Protein AF-A0A8W8HRD4-F1 (afdb_monomer)

Foldseek 3Di:
DVVVVVVVLVVVLVVLLVVLCCLLVPPLVPDAAPSNVVSLVVSVVSLVVNVVSVVVVVVVPPDDDDDDPDPCPVVVVVVVVVVVVSVVSSVVSVVSSVVSVVRNVVRVVVVVVVVVVVVVVVVVVVVVVVVVVVVVVVVVVVVVVVVVVVVVVVVVVVVVVVVVVVVVVVVVVVVCVVPVD

Secondary structure (DSSP, 8-state):
-HHHHHHHHHHHHHHHHHHHHHIIIIITTT--HHHHHHHHHHHHHHHHHHHHHHHHHHHTTSS------SSSHHHHHHHHHHHHHHHHHHHHHHHHHHHHHHHHHHHHHHHHHHHHHHHHHHHHHHHHHHHHHHHHHHHHHHHHHHHHHHHHHHHHHHHHHHHHHHHHHHHHHHHHHHHH-

Radius of gyration: 47.12 Å; Cα contacts (8 Å, |Δi|>4): 47; chains: 1; bounding box: 106×28×136 Å

Structure (mmCIF, N/CA/C/O backbone):
data_AF-A0A8W8HRD4-F1
#
_entry.id   AF-A0A8W8HRD4-F1
#
loop_
_atom_site.group_PDB
_atom_site.id
_atom_site.type_symbol
_atom_site.label_atom_id
_atom_site.label_alt_id
_atom_site.label_comp_id
_atom_site.label_asym_id
_atom_site.label_entity_id
_atom_site.label_seq_id
_atom_site.pdbx_PDB_ins_code
_atom_site.Cartn_x
_atom_site.Cartn_y
_atom_site.Cartn_z
_atom_site.occupancy
_atom_site.B_iso_or_equiv
_atom_site.auth_seq_id
_atom_site.auth_comp_id
_atom_site.auth_asym_id
_atom_site.auth_atom_id
_atom_site.pdbx_PDB_model_num
ATOM 1 N N . MET A 1 1 ? -34.895 -21.013 51.436 1.00 44.94 1 MET A N 1
ATOM 2 C CA . MET A 1 1 ? -35.099 -20.924 49.973 1.00 44.94 1 MET A CA 1
ATOM 3 C C . MET A 1 1 ? -35.059 -19.496 49.420 1.00 44.94 1 MET A C 1
ATOM 5 O O . MET A 1 1 ? -34.506 -19.328 48.347 1.00 44.94 1 MET A O 1
ATOM 9 N N . SER A 1 2 ? -35.575 -18.458 50.104 1.00 55.38 2 SER A N 1
ATOM 10 C CA . SER A 1 2 ? -35.501 -17.072 49.579 1.00 55.38 2 SER A CA 1
ATOM 11 C C . SER A 1 2 ? -34.100 -16.436 49.631 1.00 55.38 2 SER A C 1
ATOM 13 O O . SER A 1 2 ? -33.821 -15.568 48.818 1.00 55.38 2 SER A O 1
ATOM 15 N N . SER A 1 3 ? -33.229 -16.856 50.561 1.00 60.16 3 SER A N 1
ATOM 16 C CA . SER A 1 3 ? -31.874 -16.292 50.722 1.00 60.16 3 SER A CA 1
ATOM 17 C C . SER A 1 3 ? -30.889 -16.804 49.665 1.00 60.16 3 SER A C 1
ATOM 19 O O . SER A 1 3 ? -30.196 -16.005 49.058 1.00 60.16 3 SER A O 1
ATOM 21 N N . GLU A 1 4 ? -30.884 -18.111 49.378 1.00 66.62 4 GLU A N 1
ATOM 22 C CA . GLU A 1 4 ? -29.959 -18.733 48.407 1.00 66.62 4 GLU A CA 1
ATOM 23 C C . GLU A 1 4 ? -30.175 -18.214 46.978 1.00 66.62 4 GLU A C 1
ATOM 25 O O . GLU A 1 4 ? -29.221 -17.964 46.252 1.00 66.62 4 GLU A O 1
ATOM 30 N N . LYS A 1 5 ? -31.436 -17.997 46.579 1.00 65.44 5 LYS A N 1
ATOM 31 C CA . LYS A 1 5 ? -31.777 -17.437 45.261 1.00 65.44 5 LYS A CA 1
ATOM 32 C C . LYS A 1 5 ? -31.399 -15.957 45.136 1.00 65.44 5 LYS A C 1
ATOM 34 O O . LYS A 1 5 ? -31.219 -15.455 44.033 1.00 65.44 5 LYS A O 1
ATOM 39 N N . PHE A 1 6 ? -31.339 -15.250 46.262 1.00 62.03 6 PHE A N 1
ATOM 40 C CA . PHE A 1 6 ? -30.951 -13.844 46.309 1.00 62.03 6 PHE A CA 1
ATOM 41 C C . PHE A 1 6 ? -29.427 -13.703 46.255 1.00 62.03 6 PHE A C 1
ATOM 43 O O . PHE A 1 6 ? -28.915 -12.887 45.502 1.00 62.03 6 PHE A O 1
ATOM 50 N N . GLU A 1 7 ? -28.715 -14.569 46.975 1.00 68.25 7 GLU A N 1
ATOM 51 C CA . GLU A 1 7 ? -27.253 -14.661 46.958 1.00 68.25 7 GLU A CA 1
ATOM 52 C C . GLU A 1 7 ? -26.736 -15.041 45.559 1.00 68.25 7 GLU A C 1
ATOM 54 O O . GLU A 1 7 ? -25.838 -14.385 45.042 1.00 68.25 7 GLU A O 1
ATOM 59 N N . SER A 1 8 ? -27.401 -15.976 44.864 1.00 74.38 8 SER A N 1
ATOM 60 C CA . SER A 1 8 ? -27.050 -16.313 43.475 1.00 74.38 8 SER A CA 1
ATOM 61 C C . SER A 1 8 ? -27.278 -15.165 42.482 1.00 74.38 8 SER A C 1
ATOM 63 O O . SER A 1 8 ? -26.519 -15.012 41.533 1.00 74.38 8 SER A O 1
ATOM 65 N N . LEU A 1 9 ? -28.328 -14.354 42.676 1.00 71.56 9 LEU A N 1
ATOM 66 C CA . LEU A 1 9 ? -28.614 -13.199 41.810 1.00 71.56 9 LEU A CA 1
ATOM 67 C C . LEU A 1 9 ? -27.583 -12.075 41.992 1.00 71.56 9 LEU A C 1
ATOM 69 O O . LEU A 1 9 ? -27.240 -11.392 41.025 1.00 71.56 9 LEU A O 1
ATOM 73 N N . ASP A 1 10 ? -27.095 -11.888 43.218 1.00 69.94 10 ASP A N 1
ATOM 74 C CA . ASP A 1 10 ? -26.041 -10.920 43.532 1.00 69.94 10 ASP A CA 1
ATOM 75 C C . ASP A 1 10 ? -24.677 -11.367 42.979 1.00 69.94 10 ASP A C 1
ATOM 77 O O . ASP A 1 10 ? -23.926 -10.542 42.442 1.00 69.94 10 ASP A O 1
ATOM 81 N N . ASP A 1 11 ? -24.371 -12.664 43.049 1.00 78.75 11 ASP A N 1
ATOM 82 C CA . ASP A 1 11 ? -23.164 -13.244 42.453 1.00 78.75 11 ASP A CA 1
ATOM 83 C C . ASP A 1 11 ? -23.167 -13.095 40.922 1.00 78.75 11 ASP A C 1
ATOM 85 O O . ASP A 1 11 ? -22.177 -12.636 40.337 1.00 78.75 11 ASP A O 1
ATOM 89 N N . ASP A 1 12 ? -24.302 -13.374 40.273 1.00 79.25 12 ASP A N 1
ATOM 90 C CA . ASP A 1 12 ? -24.477 -13.193 38.828 1.00 79.25 12 ASP A CA 1
ATOM 91 C C . ASP A 1 12 ? -24.270 -11.726 38.420 1.00 79.25 12 ASP A C 1
ATOM 93 O O . ASP A 1 12 ? -23.501 -11.435 37.498 1.00 79.25 12 ASP A O 1
ATOM 97 N N . PHE A 1 13 ? -24.882 -10.777 39.137 1.00 78.31 13 PHE A N 1
ATOM 98 C CA . PHE A 1 13 ? -24.722 -9.345 38.867 1.00 78.31 13 PHE A CA 1
ATOM 99 C C . PHE A 1 13 ? -23.266 -8.881 39.016 1.00 78.31 13 PHE A C 1
ATOM 101 O O . PHE A 1 13 ? -22.758 -8.129 38.178 1.00 78.31 13 PHE A O 1
ATOM 108 N N . THR A 1 14 ? -22.575 -9.361 40.050 1.00 80.38 14 THR A N 1
ATOM 109 C CA . THR A 1 14 ? -21.167 -9.030 40.302 1.00 80.38 14 THR A CA 1
ATOM 110 C C . THR A 1 14 ? -20.268 -9.573 39.190 1.00 80.38 14 THR A C 1
ATOM 112 O O . THR A 1 14 ? -19.421 -8.844 38.672 1.00 80.38 14 THR A O 1
ATOM 115 N N . SER A 1 15 ? -20.512 -10.806 38.736 1.00 85.25 15 SER A N 1
ATOM 116 C CA . SER A 1 15 ? -19.767 -11.401 37.621 1.00 85.25 15 SER A CA 1
ATOM 117 C C . SER A 1 15 ? -19.927 -10.602 36.316 1.00 85.25 15 SER A C 1
ATOM 119 O O . SER A 1 15 ? -18.957 -10.384 35.579 1.00 85.25 15 SER A O 1
ATOM 121 N N . ILE A 1 16 ? -21.135 -10.084 36.055 1.00 84.50 16 ILE A N 1
ATOM 122 C CA . ILE A 1 16 ? -21.422 -9.255 34.881 1.00 84.50 16 ILE A CA 1
ATOM 123 C C . ILE A 1 16 ? -20.672 -7.925 34.979 1.00 84.50 16 ILE A C 1
ATOM 125 O O . ILE A 1 16 ? -20.051 -7.512 33.996 1.00 84.50 16 ILE A O 1
ATOM 129 N N . LEU A 1 17 ? -20.669 -7.276 36.147 1.00 81.50 17 LEU A N 1
ATOM 130 C CA . LEU A 1 17 ? -19.946 -6.020 36.359 1.00 81.50 17 LEU A CA 1
ATOM 131 C C . LEU A 1 17 ? -18.430 -6.175 36.200 1.00 81.50 17 LEU A C 1
ATOM 133 O O . LEU A 1 17 ? -17.807 -5.343 35.535 1.00 81.50 17 LEU A O 1
ATOM 137 N N . ASP A 1 18 ? -17.843 -7.245 36.734 1.00 85.06 18 ASP A N 1
ATOM 138 C CA . ASP A 1 18 ? -16.413 -7.524 36.571 1.00 85.06 18 ASP A CA 1
ATOM 139 C C . ASP A 1 18 ? -16.058 -7.790 35.105 1.00 85.06 18 ASP A C 1
ATOM 141 O O . ASP A 1 18 ? -15.074 -7.253 34.584 1.00 85.06 18 ASP A O 1
ATOM 145 N N . SER A 1 19 ? -16.909 -8.537 34.395 1.00 84.69 19 SER A N 1
ATOM 146 C CA . SER A 1 19 ? -16.728 -8.779 32.962 1.00 84.69 19 SER A CA 1
ATOM 147 C C . SER A 1 19 ? -16.836 -7.490 32.133 1.00 84.69 19 SER A C 1
ATOM 149 O O . SER A 1 19 ? -16.049 -7.287 31.204 1.00 84.69 19 SER A O 1
ATOM 151 N N . LEU A 1 20 ? -17.771 -6.592 32.474 1.00 84.50 20 LEU A N 1
ATOM 152 C CA . LEU A 1 20 ? -17.934 -5.277 31.845 1.00 84.50 20 LEU A CA 1
ATOM 153 C C . LEU A 1 20 ? -16.697 -4.414 32.079 1.00 84.50 20 LEU A C 1
ATOM 155 O O . LEU A 1 20 ? -16.155 -3.830 31.135 1.00 84.50 20 LEU A O 1
ATOM 159 N N . ARG A 1 21 ? -16.217 -4.384 33.323 1.00 84.94 21 ARG A N 1
ATOM 160 C CA . ARG A 1 21 ? -15.036 -3.626 33.723 1.00 84.94 21 ARG A CA 1
ATOM 161 C C . ARG A 1 21 ? -13.794 -4.080 32.969 1.00 84.94 21 ARG A C 1
ATOM 163 O O . ARG A 1 21 ? -13.130 -3.250 32.351 1.00 84.94 21 ARG A O 1
ATOM 170 N N . GLU A 1 22 ? -13.502 -5.381 32.955 1.00 85.56 22 GLU A N 1
ATOM 171 C CA . GLU A 1 22 ? -12.347 -5.921 32.228 1.00 85.56 22 GLU A CA 1
ATOM 172 C C . GLU A 1 22 ? -12.414 -5.541 30.743 1.00 85.56 22 GLU A C 1
ATOM 174 O O . GLU A 1 22 ? -11.425 -5.131 30.128 1.00 85.56 22 GLU A O 1
ATOM 179 N N . ARG A 1 23 ? -13.604 -5.637 30.153 1.00 81.88 23 ARG A N 1
ATOM 180 C CA . ARG A 1 23 ? -13.794 -5.3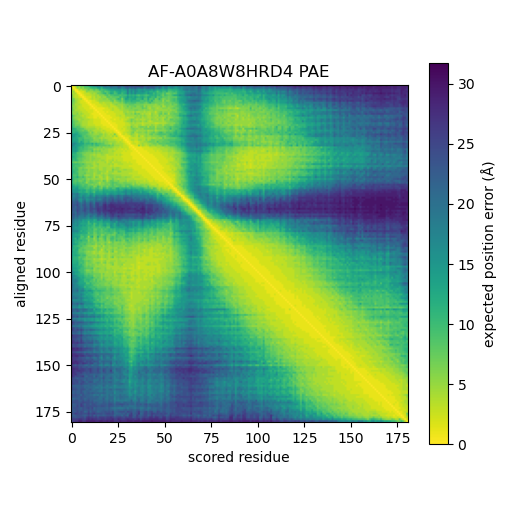95 28.726 1.00 81.88 23 ARG A CA 1
ATOM 181 C C . ARG A 1 23 ? -13.629 -3.925 28.358 1.00 81.88 23 ARG A C 1
ATOM 183 O O . ARG A 1 23 ? -13.056 -3.628 27.312 1.00 81.88 23 ARG A O 1
ATOM 190 N N . ILE A 1 24 ? -14.063 -3.015 29.218 1.00 81.88 24 ILE A N 1
ATOM 191 C CA . ILE A 1 24 ? -13.940 -1.574 28.987 1.00 81.88 24 ILE A CA 1
ATOM 192 C C . ILE A 1 24 ? -12.550 -1.058 29.280 1.00 81.88 24 ILE A C 1
ATOM 194 O O . ILE A 1 24 ? -12.031 -0.258 28.509 1.00 81.88 24 ILE A O 1
ATOM 198 N N . GLU A 1 25 ? -11.950 -1.498 30.380 1.00 81.50 25 GLU A N 1
ATOM 199 C CA . GLU A 1 25 ? -10.645 -0.994 30.791 1.00 81.50 25 GLU A CA 1
ATOM 200 C C . GLU A 1 25 ? -9.521 -1.602 29.944 1.00 81.50 25 GLU A C 1
ATOM 202 O O . GLU A 1 25 ? -8.522 -0.932 29.692 1.00 81.50 25 GLU A O 1
ATOM 207 N N . ARG A 1 26 ? -9.671 -2.851 29.471 1.00 81.12 26 ARG A N 1
ATOM 208 C CA . ARG A 1 26 ? -8.584 -3.568 28.780 1.00 81.12 26 ARG A CA 1
ATOM 209 C C . ARG A 1 26 ? -8.854 -3.924 27.328 1.00 81.12 26 ARG A C 1
ATOM 211 O O . ARG A 1 26 ? -7.905 -3.959 26.553 1.00 81.12 26 ARG A O 1
ATOM 218 N N . LYS A 1 27 ? -10.088 -4.246 26.939 1.00 82.75 2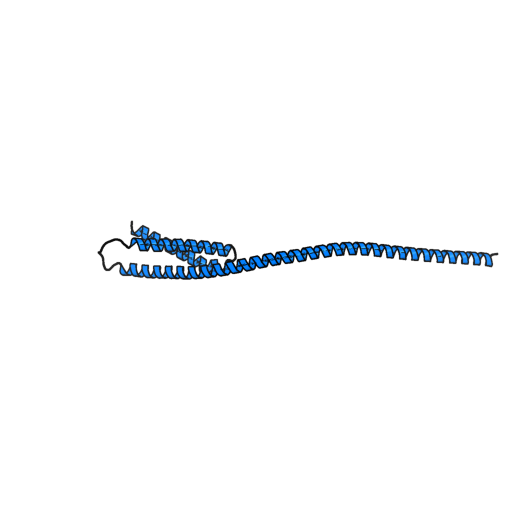7 LYS A N 1
ATOM 219 C CA . LYS A 1 27 ? -10.349 -4.823 25.605 1.00 82.75 27 LYS A CA 1
ATOM 220 C C . LYS A 1 27 ? -10.720 -3.758 24.578 1.00 82.75 27 LYS A C 1
ATOM 222 O O . LYS A 1 27 ? -10.023 -3.600 23.583 1.00 82.75 27 LYS A O 1
ATOM 227 N N . ILE A 1 28 ? -11.767 -2.980 24.841 1.00 83.00 28 ILE A N 1
ATOM 228 C CA . ILE A 1 28 ? -12.288 -1.958 23.919 1.00 83.00 28 ILE A CA 1
ATOM 229 C C . ILE A 1 28 ? -11.216 -0.942 23.466 1.00 83.00 28 ILE A C 1
ATOM 231 O O . ILE A 1 28 ? -11.129 -0.697 22.261 1.00 83.00 28 ILE A O 1
ATOM 235 N N . PRO A 1 29 ? -10.365 -0.385 24.355 1.00 81.81 29 PRO A N 1
ATOM 236 C CA . PRO A 1 29 ? -9.340 0.574 23.947 1.00 81.81 29 PRO A CA 1
ATOM 237 C C . PRO A 1 29 ? -8.284 -0.037 23.020 1.00 81.81 29 PRO A C 1
ATOM 239 O O . PRO A 1 29 ? -7.800 0.647 22.124 1.00 81.81 29 PRO A O 1
ATOM 242 N N . ASN A 1 30 ? -7.974 -1.323 23.209 1.00 85.56 30 ASN A N 1
ATOM 243 C CA . ASN A 1 30 ? -6.909 -2.028 22.497 1.00 85.56 30 ASN A CA 1
ATOM 244 C C . ASN A 1 30 ? -7.369 -2.686 21.189 1.00 85.56 30 ASN A C 1
ATOM 246 O O . ASN A 1 30 ? -6.534 -3.068 20.375 1.00 85.56 30 ASN A O 1
ATOM 250 N N . TYR A 1 31 ? -8.677 -2.817 20.968 1.00 85.00 31 TYR A N 1
ATOM 251 C CA . TYR A 1 31 ? -9.218 -3.336 19.715 1.00 85.00 31 TYR A CA 1
ATOM 252 C C . TYR A 1 31 ? -9.489 -2.223 18.706 1.00 85.00 31 TYR A C 1
ATOM 254 O O . TYR A 1 31 ? -9.791 -1.084 19.074 1.00 85.00 31 TYR A O 1
ATOM 262 N N . THR A 1 32 ? -9.442 -2.572 17.421 1.00 80.44 32 THR A N 1
ATOM 263 C CA . THR A 1 32 ? -9.757 -1.682 16.293 1.00 80.44 32 THR A CA 1
ATOM 264 C C . THR A 1 32 ? -10.707 -2.380 15.314 1.00 80.44 32 THR A C 1
ATOM 266 O O . THR A 1 32 ? -10.924 -3.590 15.410 1.00 80.44 32 THR A O 1
ATOM 269 N N . GLY A 1 33 ? -11.349 -1.616 14.423 1.00 83.31 33 GLY A N 1
ATOM 270 C CA . GLY A 1 33 ? -12.220 -2.159 13.371 1.00 83.31 33 GLY A CA 1
ATOM 271 C C . GLY A 1 33 ? -13.316 -3.113 13.877 1.00 83.31 33 GLY A C 1
ATOM 272 O O . GLY A 1 33 ? -14.071 -2.786 14.798 1.00 83.31 3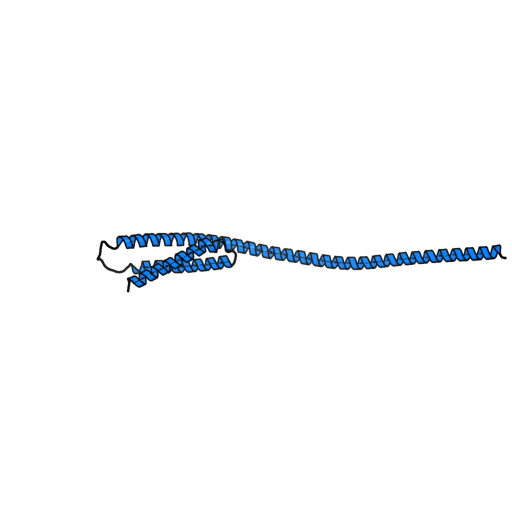3 GLY A O 1
ATOM 273 N N . GLU A 1 34 ? -13.399 -4.305 13.276 1.00 84.00 34 GLU A N 1
ATOM 274 C CA . GLU A 1 34 ? -14.419 -5.322 13.586 1.00 84.00 34 GLU A CA 1
ATOM 275 C C . GLU A 1 34 ? -14.284 -5.945 14.983 1.00 84.00 34 GLU A C 1
ATOM 277 O O . GLU A 1 34 ? -15.294 -6.262 15.623 1.00 84.00 34 GLU A O 1
ATOM 282 N N . GLU A 1 35 ? -13.062 -6.081 15.504 1.00 84.94 35 GLU A N 1
ATOM 283 C CA . GLU A 1 35 ? -12.835 -6.592 16.861 1.00 84.94 35 GLU A CA 1
ATOM 284 C C . GLU A 1 35 ? -13.390 -5.617 17.903 1.00 84.94 35 GLU A C 1
ATOM 286 O O . GLU A 1 35 ? -14.070 -6.028 18.851 1.00 84.94 35 GLU A O 1
ATOM 291 N N . ARG A 1 36 ? -13.189 -4.308 17.681 1.00 84.69 36 ARG A N 1
ATOM 292 C CA . ARG A 1 36 ? -13.769 -3.257 18.527 1.00 84.69 36 ARG A CA 1
ATOM 293 C C . ARG A 1 36 ? -15.291 -3.281 18.456 1.00 84.69 36 ARG A C 1
ATOM 295 O O . ARG A 1 36 ? -15.929 -3.328 19.506 1.00 84.69 36 ARG A O 1
ATOM 302 N N . LYS A 1 37 ? -15.880 -3.322 17.255 1.00 86.50 37 LYS A N 1
ATOM 303 C CA . LYS A 1 37 ? -17.345 -3.402 17.085 1.00 86.50 37 LYS A CA 1
ATOM 304 C C . LYS A 1 37 ? -17.929 -4.619 17.799 1.00 86.50 37 LYS A C 1
ATOM 306 O O . LYS A 1 37 ? -18.944 -4.514 18.481 1.00 86.50 37 LYS A O 1
ATOM 311 N N . THR A 1 38 ? -17.276 -5.771 17.691 1.00 89.06 38 THR A N 1
ATOM 312 C CA . THR A 1 38 ? -17.723 -6.999 18.359 1.00 89.06 38 THR A CA 1
ATOM 313 C C . THR A 1 38 ? -17.626 -6.879 19.880 1.00 89.06 38 THR A C 1
ATOM 315 O O . THR A 1 38 ? -18.563 -7.258 20.585 1.00 89.06 38 THR A O 1
ATOM 318 N N . ALA A 1 39 ? -16.540 -6.307 20.405 1.00 86.06 39 ALA A N 1
ATOM 319 C CA . ALA A 1 39 ? -16.394 -6.062 21.836 1.00 86.06 39 ALA A CA 1
ATOM 320 C C . ALA A 1 39 ? -17.443 -5.076 22.378 1.00 86.06 39 ALA A C 1
ATOM 322 O O . ALA A 1 39 ? -17.997 -5.334 23.446 1.00 86.06 39 ALA A O 1
ATOM 323 N N . VAL A 1 40 ? -17.763 -4.018 21.626 1.00 87.81 40 VAL A N 1
ATOM 324 C CA . VAL A 1 40 ? -18.825 -3.053 21.955 1.00 87.81 40 VAL A CA 1
ATOM 325 C C . VAL A 1 40 ? -20.198 -3.729 21.968 1.00 87.81 40 VAL A C 1
ATOM 327 O O . VAL A 1 40 ? -20.869 -3.678 22.992 1.00 87.81 40 VAL A O 1
ATOM 330 N N . ARG A 1 41 ? -20.572 -4.475 20.915 1.00 88.69 41 ARG A N 1
ATOM 331 C CA . ARG A 1 41 ? -21.855 -5.216 20.850 1.00 88.69 41 ARG A CA 1
ATOM 332 C C . ARG A 1 41 ? -22.050 -6.193 22.009 1.00 88.69 41 ARG A C 1
ATOM 334 O O . ARG A 1 41 ? -23.171 -6.533 22.376 1.00 88.69 41 ARG A O 1
ATOM 341 N N . HIS A 1 42 ? -20.963 -6.753 22.526 1.00 86.75 42 HIS A N 1
ATOM 342 C CA . HIS A 1 42 ? -21.036 -7.604 23.704 1.00 86.75 42 HIS A CA 1
ATOM 343 C C . HIS A 1 42 ? -21.133 -6.804 25.007 1.00 86.75 42 HIS A C 1
ATOM 345 O O . HIS A 1 42 ? -21.846 -7.229 25.905 1.00 86.75 42 HIS A O 1
ATOM 351 N N . ALA A 1 43 ? -20.427 -5.677 25.129 1.00 85.75 43 ALA A N 1
ATOM 352 C CA . ALA A 1 43 ? -20.571 -4.798 26.287 1.00 85.75 43 ALA A CA 1
ATOM 353 C C . ALA A 1 43 ? -22.006 -4.250 26.392 1.00 85.75 43 ALA A C 1
ATOM 355 O O . ALA A 1 43 ? -22.570 -4.241 27.478 1.00 85.75 43 ALA A O 1
ATOM 356 N N . GLU A 1 44 ? -22.628 -3.899 25.263 1.00 87.50 44 GLU A N 1
ATOM 357 C CA . GLU A 1 44 ? -24.043 -3.509 25.183 1.00 87.50 44 GLU A CA 1
ATOM 358 C C . GLU A 1 44 ? -24.982 -4.626 25.661 1.00 87.50 44 GLU A C 1
ATOM 360 O O . GLU A 1 44 ? -25.897 -4.370 26.439 1.00 87.50 44 GLU A O 1
ATOM 365 N N . ARG A 1 45 ? -24.728 -5.882 25.267 1.00 88.88 45 ARG A N 1
ATOM 366 C CA . ARG A 1 45 ? -25.500 -7.039 25.758 1.00 88.88 45 ARG A CA 1
ATOM 367 C C . ARG A 1 45 ? -25.369 -7.222 27.270 1.00 88.88 45 ARG A C 1
ATOM 369 O O . ARG A 1 45 ? -26.379 -7.341 27.953 1.00 88.88 45 ARG A O 1
ATOM 376 N N . ASN A 1 46 ? -24.146 -7.165 27.796 1.00 84.94 46 ASN A N 1
ATOM 377 C CA . ASN A 1 46 ? -23.902 -7.277 29.234 1.00 84.94 46 ASN A CA 1
ATOM 378 C C . ASN A 1 46 ? -24.547 -6.113 30.021 1.00 84.94 46 ASN A C 1
ATOM 380 O O . ASN A 1 46 ? -25.010 -6.310 31.142 1.00 84.94 46 ASN A O 1
ATOM 384 N N . MET A 1 47 ? -24.606 -4.901 29.450 1.00 84.69 47 MET A N 1
ATOM 385 C CA . MET A 1 47 ? -25.341 -3.774 30.043 1.00 84.69 47 MET A CA 1
ATOM 386 C C . MET A 1 47 ? -26.843 -4.030 30.118 1.00 84.69 47 MET A C 1
ATOM 388 O O . MET A 1 47 ? -27.467 -3.701 31.126 1.00 84.69 47 MET A O 1
ATOM 392 N N . GLU A 1 48 ? -27.422 -4.582 29.054 1.00 85.50 48 GLU A N 1
ATOM 393 C CA . GLU A 1 48 ? -28.847 -4.898 29.003 1.00 85.50 48 GLU A CA 1
ATOM 394 C C . GLU A 1 48 ? -29.203 -5.952 30.061 1.00 85.50 48 GLU A C 1
ATOM 396 O O . GLU A 1 48 ? -30.140 -5.762 30.834 1.00 85.50 48 GLU A O 1
ATOM 401 N N . GLU A 1 49 ? -28.389 -7.003 30.187 1.00 83.81 49 GLU A N 1
ATOM 402 C CA . GLU A 1 49 ? -28.535 -8.028 31.229 1.00 83.81 49 GLU A CA 1
ATOM 403 C C . GLU A 1 49 ? -28.434 -7.432 32.643 1.00 83.81 49 GLU A C 1
ATOM 405 O O . GLU A 1 49 ? -29.306 -7.668 33.485 1.00 83.81 49 GLU A O 1
ATOM 410 N N . ALA A 1 50 ? -27.435 -6.578 32.896 1.00 80.69 50 ALA A N 1
ATOM 411 C CA . ALA A 1 50 ? -27.284 -5.884 34.176 1.00 80.69 50 ALA A CA 1
ATOM 412 C C . ALA A 1 50 ? -28.485 -4.970 34.498 1.00 80.69 50 ALA A C 1
ATOM 414 O O . ALA A 1 50 ? -28.939 -4.908 35.646 1.00 80.69 50 ALA A O 1
ATOM 415 N N . ASN A 1 51 ? -29.037 -4.280 33.495 1.00 80.25 51 ASN A N 1
ATOM 416 C CA . ASN A 1 51 ? -30.229 -3.445 33.648 1.00 80.25 51 ASN A CA 1
ATOM 417 C C . ASN A 1 51 ? -31.487 -4.274 33.946 1.00 80.25 51 ASN A C 1
ATOM 419 O O . ASN A 1 51 ? -32.303 -3.862 34.777 1.00 80.25 51 ASN A O 1
ATOM 423 N N . ILE A 1 52 ? -31.642 -5.442 33.316 1.00 81.44 52 ILE A N 1
ATOM 424 C CA . ILE A 1 52 ? -32.750 -6.371 33.578 1.00 81.44 52 ILE A CA 1
ATOM 425 C C . ILE A 1 52 ? -32.690 -6.878 35.023 1.00 81.44 52 ILE A C 1
ATOM 427 O O . ILE A 1 52 ? -33.704 -6.827 35.721 1.00 81.44 52 ILE A O 1
ATOM 431 N N . ILE A 1 53 ? -31.511 -7.288 35.504 1.00 79.88 53 ILE A N 1
ATOM 432 C CA . ILE A 1 53 ? -31.323 -7.763 36.886 1.00 79.88 53 ILE A CA 1
ATOM 433 C C . ILE A 1 53 ? -31.645 -6.648 37.890 1.00 79.88 53 ILE A C 1
ATOM 435 O O . ILE A 1 53 ? -32.420 -6.863 38.823 1.00 79.88 53 ILE A O 1
ATOM 439 N N . LYS A 1 54 ? -31.145 -5.425 37.658 1.00 74.19 54 LYS A N 1
ATOM 440 C CA . LYS A 1 54 ? -31.438 -4.246 38.494 1.00 74.19 54 LYS A CA 1
ATOM 441 C C . LYS A 1 54 ? -32.933 -3.906 38.544 1.00 74.19 54 LYS A C 1
ATOM 443 O O . LYS A 1 54 ? -33.442 -3.452 39.567 1.00 74.19 54 LYS A O 1
ATOM 448 N N . ARG A 1 55 ? -33.655 -4.095 37.438 1.00 74.06 55 ARG A N 1
ATOM 449 C CA . ARG A 1 55 ? -35.100 -3.835 37.376 1.00 74.06 55 ARG A CA 1
ATOM 450 C C . ARG A 1 55 ? -35.906 -4.947 38.048 1.00 74.06 55 ARG A C 1
ATOM 452 O O . ARG A 1 55 ? -36.867 -4.643 38.750 1.00 74.06 55 ARG A O 1
ATOM 459 N N . GLY A 1 56 ? -35.490 -6.201 37.872 1.00 69.00 56 GLY A N 1
ATOM 460 C CA . GLY A 1 56 ? -36.089 -7.373 38.511 1.00 69.00 56 GLY A CA 1
ATOM 461 C C . GLY A 1 56 ? -35.990 -7.321 40.035 1.00 69.00 56 GLY A C 1
ATOM 462 O O . GLY A 1 56 ? -36.991 -7.539 40.720 1.00 69.00 56 GLY A O 1
ATOM 463 N N . THR A 1 57 ? -34.829 -6.926 40.567 1.00 63.41 57 THR A N 1
ATOM 464 C CA . THR A 1 57 ? -34.636 -6.713 42.009 1.00 63.41 57 THR A CA 1
ATOM 465 C C . THR A 1 57 ? -35.486 -5.555 42.529 1.00 63.41 57 THR A C 1
ATOM 467 O O . THR A 1 57 ? -36.162 -5.720 43.537 1.00 63.41 57 THR A O 1
ATOM 470 N N . ALA A 1 58 ? -35.578 -4.427 41.815 1.00 58.94 58 ALA A N 1
ATOM 471 C CA . ALA A 1 58 ? -36.428 -3.301 42.222 1.00 58.94 58 ALA A CA 1
ATOM 472 C C . ALA A 1 58 ? -37.939 -3.624 42.221 1.00 58.94 58 ALA A C 1
ATOM 474 O O . ALA A 1 58 ? -38.678 -3.130 43.070 1.00 58.94 58 ALA A O 1
ATOM 475 N N . SER A 1 59 ? -38.413 -4.470 41.299 1.00 58.16 59 SER A N 1
ATOM 476 C CA . SER A 1 59 ? -39.828 -4.872 41.225 1.00 58.16 59 SER A CA 1
ATOM 477 C C . SER A 1 59 ? -40.262 -5.888 42.293 1.00 58.16 59 SER A C 1
ATOM 479 O O . SER A 1 59 ? -41.453 -5.993 42.576 1.00 58.16 59 SER A O 1
ATOM 481 N N . GLY A 1 60 ? -39.320 -6.607 42.915 1.00 53.28 60 GLY A N 1
ATOM 482 C CA . GLY A 1 60 ? -39.596 -7.580 43.982 1.00 53.28 60 GLY A CA 1
ATOM 483 C C . GLY A 1 60 ? -39.830 -6.971 45.371 1.00 53.28 60 GLY A C 1
ATOM 484 O O . GLY A 1 60 ? -40.253 -7.681 46.276 1.00 53.28 60 GLY A O 1
ATOM 485 N N . PHE A 1 61 ? -39.590 -5.667 45.546 1.00 52.72 61 PHE A N 1
ATOM 486 C CA . PHE A 1 61 ? -39.681 -4.960 46.835 1.00 52.72 61 PHE A CA 1
ATOM 487 C C . PHE A 1 61 ? -41.015 -4.220 47.062 1.00 52.72 61 PHE A C 1
ATOM 489 O O . PHE A 1 61 ? -41.173 -3.507 48.049 1.00 52.72 61 PHE A O 1
ATOM 496 N N . GLY A 1 62 ? -41.993 -4.374 46.162 1.00 47.97 62 GLY A N 1
ATOM 497 C CA . GLY A 1 62 ? -43.269 -3.646 46.202 1.00 47.97 62 GLY A CA 1
ATOM 498 C C . GLY A 1 62 ? -44.410 -4.301 46.995 1.00 47.97 62 GLY A C 1
ATOM 499 O O . GLY A 1 62 ? -45.540 -3.832 46.883 1.00 47.97 62 GLY A O 1
ATOM 500 N N . GLY A 1 63 ? -44.171 -5.378 47.754 1.00 48.28 63 GLY A N 1
ATOM 501 C CA . GLY A 1 63 ? -45.242 -6.166 48.376 1.00 48.28 63 GLY A CA 1
ATOM 502 C C . GLY A 1 63 ? -44.991 -6.581 49.828 1.00 48.28 63 GLY A C 1
ATOM 503 O O . GLY A 1 63 ? -44.310 -7.567 50.063 1.00 48.28 63 GLY A O 1
ATOM 504 N N . SER A 1 64 ? -45.683 -5.891 50.742 1.00 47.34 64 SER A N 1
ATOM 505 C CA . SER A 1 64 ? -46.175 -6.351 52.056 1.00 47.34 64 SER A CA 1
ATOM 506 C C . SER A 1 64 ? -45.220 -6.522 53.260 1.00 47.34 64 SER A C 1
ATOM 508 O O . SER A 1 64 ? -44.251 -7.267 53.230 1.00 47.34 64 SER A O 1
ATOM 510 N N . GLU A 1 65 ? -45.674 -5.902 54.361 1.00 41.06 65 GLU A N 1
ATOM 511 C CA . GLU A 1 65 ? -45.541 -6.260 55.789 1.00 41.06 65 GLU A CA 1
ATOM 512 C C . GLU A 1 65 ? -44.289 -5.900 56.623 1.00 41.06 65 GLU A C 1
ATOM 514 O O . GLU A 1 65 ? -43.274 -6.582 56.677 1.00 41.06 65 GLU A O 1
ATOM 519 N N . SER A 1 66 ? -44.475 -4.820 57.396 1.00 62.22 66 SER A N 1
ATOM 520 C CA . SER A 1 66 ? -44.221 -4.680 58.841 1.00 62.22 66 SER A CA 1
ATOM 521 C C . SER A 1 66 ? -43.773 -5.948 59.597 1.00 62.22 66 SER A C 1
ATOM 523 O O . SER A 1 66 ? -44.581 -6.852 59.759 1.00 62.22 66 SER A O 1
ATOM 525 N N . TYR A 1 67 ? -42.543 -5.942 60.138 1.00 42.69 67 TYR A N 1
ATOM 526 C CA . TYR A 1 67 ? -42.094 -6.362 61.492 1.00 42.69 67 TYR A CA 1
ATOM 527 C C . TYR A 1 67 ? -40.593 -6.741 61.470 1.00 42.69 67 TYR A C 1
ATOM 529 O O . TYR A 1 67 ? -40.201 -7.671 60.775 1.00 42.69 67 TYR A O 1
ATOM 537 N N . GLY A 1 68 ? -39.760 -6.068 62.281 1.00 43.62 68 GLY A N 1
ATOM 538 C CA . GLY A 1 68 ? -38.388 -6.513 62.601 1.00 43.62 68 GLY A CA 1
ATOM 539 C C . GLY A 1 68 ? -37.287 -5.454 62.454 1.00 43.62 68 GLY A C 1
ATOM 540 O O . GLY A 1 68 ? -36.455 -5.542 61.554 1.00 43.62 68 GLY A O 1
ATOM 541 N N . PHE A 1 69 ? -37.270 -4.462 63.348 1.00 55.03 69 PHE A N 1
ATOM 542 C CA . PHE A 1 69 ? -36.190 -3.474 63.482 1.00 55.03 69 PHE A CA 1
ATOM 543 C C . PHE A 1 69 ? -34.930 -4.113 64.118 1.00 55.03 69 PHE A C 1
ATOM 545 O O . PHE A 1 69 ? -35.050 -5.040 64.912 1.00 55.03 69 PHE A O 1
ATOM 552 N N . GLU A 1 70 ? -33.748 -3.587 63.768 1.00 50.44 70 GLU A N 1
ATOM 553 C CA . GLU A 1 70 ? -32.401 -3.799 64.364 1.00 50.44 70 GLU A CA 1
ATOM 554 C C . GLU A 1 70 ? -31.415 -4.829 63.762 1.00 50.44 70 GLU A C 1
ATOM 556 O O . GLU A 1 70 ? -30.251 -4.825 64.161 1.00 50.44 70 GLU A O 1
ATOM 561 N N . ARG A 1 71 ? -31.753 -5.627 62.733 1.00 52.53 71 ARG A N 1
ATOM 562 C CA . ARG A 1 71 ? -30.730 -6.442 62.009 1.00 52.53 71 ARG A CA 1
ATOM 563 C C . ARG A 1 71 ? -30.472 -6.036 60.552 1.00 52.53 71 ARG A C 1
ATOM 565 O O . ARG A 1 71 ? -29.509 -6.515 59.957 1.00 52.53 71 ARG A O 1
ATOM 572 N N . ASN A 1 72 ? -31.279 -5.134 59.992 1.00 54.03 72 ASN A N 1
ATOM 573 C CA . ASN A 1 72 ? -31.320 -4.878 58.548 1.00 54.03 72 ASN A CA 1
ATOM 574 C C . ASN A 1 72 ? -30.478 -3.673 58.071 1.00 54.03 72 ASN A C 1
ATOM 576 O O . ASN A 1 72 ? -30.090 -3.632 56.908 1.00 54.03 72 ASN A O 1
ATOM 580 N N . ASP A 1 73 ? -30.095 -2.740 58.952 1.00 57.59 73 ASP A N 1
ATOM 581 C CA . ASP A 1 73 ? -29.377 -1.512 58.551 1.00 57.59 73 ASP A CA 1
ATOM 582 C C . ASP A 1 73 ? -28.011 -1.778 57.897 1.00 57.59 73 ASP A C 1
ATOM 584 O O . ASP A 1 73 ? -27.604 -1.092 56.960 1.00 57.59 73 ASP A O 1
ATOM 588 N N . ARG A 1 74 ? -27.287 -2.809 58.355 1.00 58.91 74 ARG A N 1
ATOM 589 C CA . ARG A 1 74 ? -25.995 -3.197 57.760 1.00 58.91 74 ARG A CA 1
ATOM 590 C C . ARG A 1 74 ? -26.155 -3.833 56.376 1.00 58.91 74 ARG A C 1
ATOM 592 O O . ARG A 1 74 ? -25.283 -3.661 55.522 1.00 58.91 74 ARG A O 1
ATOM 599 N N . VAL A 1 75 ? -27.255 -4.547 56.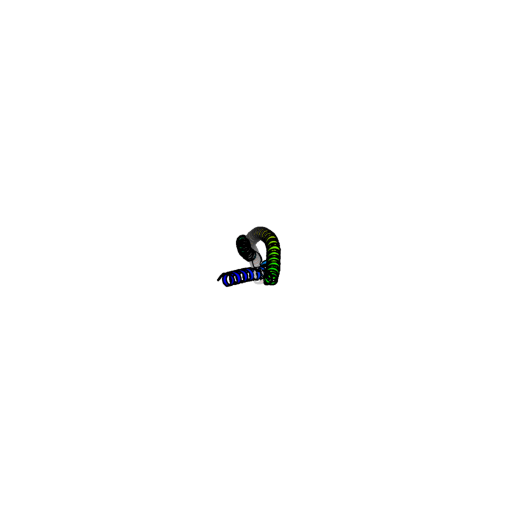150 1.00 61.47 75 VAL A N 1
ATOM 600 C CA . VAL A 1 75 ? -27.539 -5.223 54.877 1.00 61.47 75 VAL A CA 1
ATOM 601 C C . VAL A 1 75 ? -28.044 -4.203 53.854 1.00 61.47 75 VAL A C 1
ATOM 603 O O . VAL A 1 75 ? -27.493 -4.127 52.760 1.00 61.47 75 VAL A O 1
ATOM 606 N N . GLU A 1 76 ? -28.954 -3.305 54.238 1.00 65.50 76 GLU A N 1
ATOM 607 C CA . GLU A 1 76 ? -29.389 -2.197 53.374 1.00 65.50 76 GLU A CA 1
ATOM 608 C C . GLU A 1 76 ? -28.247 -1.233 53.012 1.00 65.50 76 GLU A C 1
ATOM 610 O O . GLU A 1 76 ? -28.133 -0.805 51.859 1.00 65.50 76 GLU A O 1
ATOM 615 N N . ALA A 1 77 ? -27.377 -0.880 53.968 1.00 68.31 77 ALA A N 1
ATOM 616 C CA . ALA A 1 77 ? -26.253 0.022 53.704 1.00 68.31 77 ALA A CA 1
ATOM 617 C C . ALA A 1 77 ? -25.244 -0.583 52.713 1.00 68.31 77 ALA A C 1
ATOM 619 O O . ALA A 1 77 ? -24.761 0.110 51.814 1.00 68.31 77 ALA A O 1
ATOM 620 N N . SER A 1 78 ? -24.952 -1.880 52.846 1.00 66.81 78 SER A N 1
ATOM 621 C CA . SER A 1 78 ? -24.046 -2.589 51.935 1.00 66.81 78 SER A CA 1
ATOM 622 C C . SER A 1 78 ? -24.659 -2.815 50.546 1.00 66.81 78 SER A C 1
ATOM 624 O O . SER A 1 78 ? -23.948 -2.681 49.550 1.00 66.81 78 SER A O 1
ATOM 626 N N . GLN A 1 79 ? -25.974 -3.034 50.448 1.00 64.75 79 GLN A N 1
ATOM 627 C CA . GLN A 1 79 ? -26.700 -3.094 49.173 1.00 64.75 79 GLN A CA 1
ATOM 628 C C . GLN A 1 79 ? -26.725 -1.744 48.445 1.00 64.75 79 GLN A C 1
ATOM 630 O O . GLN A 1 79 ? -26.435 -1.680 47.249 1.00 64.75 79 GLN A O 1
ATOM 635 N N . ARG A 1 80 ? -27.003 -0.635 49.148 1.00 70.44 80 ARG A N 1
ATOM 636 C CA . ARG A 1 80 ? -26.981 0.711 48.542 1.00 70.44 80 ARG A CA 1
ATOM 637 C C . ARG A 1 80 ? -25.598 1.085 48.012 1.00 70.44 80 ARG A C 1
ATOM 639 O O . ARG A 1 80 ? -25.507 1.617 46.907 1.00 70.44 80 ARG A O 1
ATOM 646 N N . ALA A 1 81 ? -24.538 0.779 48.761 1.00 74.81 81 ALA A N 1
ATOM 647 C CA . ALA A 1 81 ? -23.164 1.025 48.324 1.00 74.81 81 ALA A CA 1
ATOM 648 C C . ALA A 1 81 ? -22.824 0.259 47.030 1.00 74.81 81 ALA A C 1
ATOM 650 O O . ALA A 1 81 ? -22.274 0.844 46.097 1.00 74.81 81 ALA A O 1
ATOM 651 N N . ARG A 1 82 ? -23.232 -1.013 46.927 1.00 69.69 82 ARG A N 1
ATOM 652 C CA . ARG A 1 82 ? -23.004 -1.854 45.736 1.00 69.69 82 ARG A CA 1
ATOM 653 C C . ARG A 1 82 ? -23.844 -1.437 44.529 1.00 69.69 82 ARG A C 1
ATOM 655 O O . ARG A 1 82 ? -23.341 -1.403 43.411 1.00 69.69 82 ARG A O 1
ATOM 662 N N . LEU A 1 83 ? -25.104 -1.048 44.730 1.00 75.06 83 LEU A N 1
ATOM 663 C CA . LEU A 1 83 ? -25.946 -0.514 43.651 1.00 75.06 83 LEU A CA 1
ATOM 664 C C . LEU A 1 83 ? -25.403 0.811 43.102 1.00 75.06 83 LEU A C 1
ATOM 666 O O . LEU A 1 83 ? -25.492 1.066 41.895 1.00 75.06 83 LEU A O 1
ATOM 670 N N . MET A 1 84 ? -24.835 1.652 43.971 1.00 81.44 84 MET A N 1
ATOM 671 C CA . MET A 1 84 ? -24.131 2.865 43.558 1.00 81.44 84 MET A CA 1
ATOM 672 C C . MET A 1 84 ? -22.883 2.532 42.736 1.00 81.44 84 MET A C 1
ATOM 674 O O . MET A 1 84 ? -22.706 3.116 41.669 1.00 81.44 84 MET A O 1
ATOM 678 N N . GLU A 1 85 ? -22.069 1.569 43.174 1.00 81.94 85 GLU A N 1
ATOM 679 C CA . GLU A 1 85 ? -20.889 1.100 42.438 1.00 81.94 85 GLU A CA 1
ATOM 680 C C . GLU A 1 85 ? -21.259 0.530 41.058 1.00 81.94 85 GLU A C 1
ATOM 682 O O . GLU A 1 85 ? -20.733 0.985 40.041 1.00 81.94 85 GLU A O 1
ATOM 687 N N . GLY A 1 86 ? -22.244 -0.371 40.988 1.00 79.25 86 GLY A N 1
ATOM 688 C CA . GLY A 1 86 ? -22.742 -0.910 39.721 1.00 79.25 86 GLY A CA 1
ATOM 689 C C . GLY A 1 86 ? -23.296 0.175 38.794 1.00 79.25 86 GLY A C 1
ATOM 690 O O . GLY A 1 86 ? -23.044 0.162 37.591 1.00 79.25 86 GLY A O 1
ATOM 691 N N . THR A 1 87 ? -23.979 1.183 39.346 1.00 83.50 87 THR A N 1
ATOM 692 C CA . THR A 1 87 ? -24.464 2.336 38.568 1.00 83.50 87 THR A CA 1
ATOM 693 C C . THR A 1 87 ? -23.310 3.197 38.037 1.00 83.50 87 THR A C 1
ATOM 695 O O . THR A 1 87 ? -23.381 3.670 36.903 1.00 83.50 87 THR A O 1
ATOM 698 N N . GLN A 1 88 ? -22.227 3.379 38.801 1.00 84.06 88 GLN A N 1
ATOM 699 C CA . GLN A 1 88 ? -21.027 4.080 38.327 1.00 84.06 88 GLN A CA 1
ATOM 700 C C . GLN A 1 88 ? -20.319 3.315 37.204 1.00 84.06 88 GLN A C 1
ATOM 702 O O . GLN A 1 88 ? -19.903 3.934 36.222 1.00 84.06 88 GLN A O 1
ATOM 707 N N . ILE A 1 89 ? -20.202 1.988 37.322 1.00 83.56 89 ILE A N 1
ATOM 708 C CA . ILE A 1 89 ? -19.619 1.134 36.278 1.00 83.56 89 ILE A CA 1
ATOM 709 C C . ILE A 1 89 ? -20.465 1.216 35.009 1.00 83.56 89 ILE A C 1
ATOM 711 O O . ILE A 1 89 ? -19.916 1.482 33.941 1.00 83.56 89 ILE A O 1
ATOM 715 N N . LEU A 1 90 ? -21.789 1.081 35.115 1.00 84.12 90 LEU A N 1
ATOM 716 C CA . LEU A 1 90 ? -22.706 1.215 33.979 1.00 84.12 90 LEU A CA 1
ATOM 717 C C . LEU A 1 90 ? -22.598 2.590 33.311 1.00 84.12 90 LEU A C 1
ATOM 719 O O . LEU A 1 90 ? -22.536 2.663 32.091 1.00 84.12 90 LEU A O 1
ATOM 723 N N . ASN A 1 91 ? -22.507 3.676 34.079 1.00 87.50 91 ASN A N 1
ATOM 724 C CA . ASN A 1 91 ? -22.373 5.016 33.505 1.00 87.50 91 ASN A CA 1
ATOM 725 C C . ASN A 1 91 ? -21.048 5.182 32.731 1.00 87.50 91 ASN A C 1
ATOM 727 O O . ASN A 1 91 ? -21.040 5.571 31.566 1.00 87.50 91 ASN A O 1
ATOM 731 N N . ARG A 1 92 ? -19.920 4.761 33.326 1.00 85.81 92 ARG A N 1
ATOM 732 C CA . ARG A 1 92 ? -18.611 4.745 32.640 1.00 85.81 92 ARG A CA 1
ATOM 733 C C . ARG A 1 92 ? -18.618 3.855 31.395 1.00 85.81 92 ARG A C 1
ATOM 735 O O . ARG A 1 92 ? -17.935 4.155 30.415 1.00 85.81 92 ARG A O 1
ATOM 742 N N . THR A 1 93 ? -19.375 2.761 31.450 1.00 85.62 93 THR A N 1
ATOM 743 C CA . THR A 1 93 ? -19.568 1.819 30.345 1.00 85.62 93 THR A CA 1
ATOM 744 C C . THR A 1 93 ? -20.286 2.491 29.184 1.00 85.62 93 THR A C 1
ATOM 746 O O . THR A 1 93 ? -19.767 2.464 28.068 1.00 85.62 93 THR A O 1
ATOM 749 N N . THR A 1 94 ? -21.401 3.173 29.456 1.00 88.56 94 THR A N 1
ATOM 750 C CA . THR A 1 94 ? -22.147 3.971 28.474 1.00 88.56 94 THR A CA 1
ATOM 751 C C . THR A 1 94 ? -21.246 4.990 27.781 1.00 88.56 94 THR A C 1
ATOM 753 O O . THR A 1 94 ? -21.179 5.020 26.552 1.00 88.56 94 THR A O 1
ATOM 756 N N . ASP A 1 95 ? -20.489 5.774 28.554 1.00 89.56 95 ASP A N 1
ATOM 757 C CA . ASP A 1 95 ? -19.586 6.790 28.004 1.00 89.56 95 ASP A CA 1
ATOM 758 C C . ASP A 1 95 ? -18.491 6.174 27.120 1.00 89.56 95 ASP A C 1
ATOM 760 O O . ASP A 1 95 ? -18.123 6.720 26.077 1.00 89.56 95 ASP A O 1
ATOM 764 N N . SER A 1 96 ? -17.943 5.026 27.528 1.00 87.31 96 SER A N 1
ATOM 765 C CA . SER A 1 96 ? -16.916 4.320 26.758 1.00 87.31 96 SER A CA 1
ATOM 766 C C . SER A 1 96 ? -17.460 3.746 25.452 1.00 87.31 96 SER A C 1
ATOM 768 O O . SER A 1 96 ? -16.801 3.839 24.413 1.00 87.31 96 SER A O 1
ATOM 770 N N . ILE A 1 97 ? -18.677 3.199 25.477 1.00 88.75 97 ILE A N 1
ATOM 771 C CA . ILE A 1 97 ? -19.370 2.692 24.289 1.00 88.75 97 ILE A CA 1
ATOM 772 C C . ILE A 1 97 ? -19.646 3.833 23.306 1.00 88.75 97 ILE A C 1
ATOM 774 O O . ILE A 1 97 ? -19.315 3.700 22.129 1.00 88.75 97 ILE A O 1
ATOM 778 N N . ALA A 1 98 ? -20.150 4.976 23.780 1.00 90.25 98 ALA A N 1
ATOM 779 C CA . ALA A 1 98 ? -20.399 6.146 22.937 1.00 90.25 98 ALA A CA 1
ATOM 780 C C . ALA A 1 98 ? -19.122 6.627 22.223 1.00 90.25 98 ALA A C 1
ATOM 782 O O . ALA A 1 98 ? -19.118 6.811 21.004 1.00 90.25 98 ALA A O 1
ATOM 783 N N . ARG A 1 99 ? -18.002 6.736 22.954 1.00 90.19 99 ARG A N 1
ATOM 784 C CA . ARG A 1 99 ? -16.693 7.052 22.352 1.00 90.19 99 ARG A CA 1
ATOM 785 C C . ARG A 1 99 ? -16.241 5.990 21.352 1.00 90.19 99 ARG A C 1
ATOM 787 O O . ARG A 1 99 ? -15.664 6.314 20.318 1.00 90.19 99 ARG A O 1
ATOM 794 N N . SER A 1 100 ? -16.485 4.720 21.653 1.00 89.25 100 SER A N 1
ATOM 795 C CA . SER A 1 100 ? -16.081 3.614 20.785 1.00 89.25 100 SER A CA 1
ATOM 796 C C . SER A 1 100 ? -16.838 3.617 19.464 1.00 89.25 100 SER A C 1
ATOM 798 O O . SER A 1 100 ? -16.214 3.377 18.436 1.00 89.25 100 SER A O 1
ATOM 800 N N . HIS A 1 101 ? -18.132 3.952 19.478 1.00 89.00 101 HIS A N 1
ATOM 801 C CA . HIS A 1 101 ? -18.935 4.140 18.266 1.00 89.00 101 HIS A CA 1
ATOM 802 C C . HIS A 1 101 ? -18.392 5.263 17.389 1.00 89.00 101 HIS A C 1
ATOM 804 O O . HIS A 1 101 ? -18.212 5.059 16.192 1.00 89.00 101 HIS A O 1
ATOM 810 N N . GLN A 1 102 ? -18.060 6.413 17.983 1.00 90.56 102 GLN A N 1
ATOM 811 C CA . GLN A 1 102 ? -17.461 7.527 17.245 1.00 90.56 102 GLN A CA 1
ATOM 812 C C . GLN A 1 102 ? -16.141 7.116 16.578 1.00 90.56 102 GLN A C 1
ATOM 814 O O . GLN A 1 102 ? -15.967 7.324 15.380 1.00 90.56 102 GLN A O 1
ATOM 819 N N . ILE A 1 103 ? -15.238 6.480 17.330 1.00 89.81 103 ILE A N 1
ATOM 820 C CA . ILE A 1 103 ? -13.938 6.047 16.797 1.00 89.81 103 ILE A CA 1
ATOM 821 C C . ILE A 1 103 ? -14.113 4.957 15.730 1.00 89.81 103 ILE A C 1
ATOM 823 O O . ILE A 1 103 ? -13.397 4.950 14.733 1.00 89.81 103 ILE A O 1
ATOM 827 N N . SER A 1 104 ? -15.056 4.028 15.909 1.00 89.56 104 SER A N 1
ATOM 828 C CA . SER A 1 104 ? -15.356 3.011 14.897 1.00 89.56 104 SER A CA 1
ATOM 829 C C . SER A 1 104 ? -15.898 3.629 13.608 1.00 89.56 104 SER A C 1
ATOM 831 O O . SER A 1 104 ? -15.489 3.193 12.538 1.00 89.56 104 SER A O 1
ATOM 833 N N . ALA A 1 105 ? -16.748 4.655 13.690 1.00 89.50 105 ALA A N 1
ATOM 834 C CA . ALA A 1 105 ? -17.243 5.369 12.514 1.00 89.50 105 ALA A CA 1
ATOM 835 C C . ALA A 1 105 ? -16.122 6.129 11.781 1.00 89.50 105 ALA A C 1
ATOM 837 O O . ALA A 1 105 ? -16.026 6.054 10.559 1.00 89.50 105 ALA A O 1
ATOM 838 N N . GLU A 1 106 ? -15.236 6.801 12.521 1.00 90.50 106 GLU A N 1
ATOM 839 C CA . GLU A 1 106 ? -14.048 7.460 11.961 1.00 90.50 106 GLU A CA 1
ATOM 840 C C . GLU A 1 106 ? -13.107 6.445 11.290 1.00 90.50 106 GLU A C 1
ATOM 842 O O . GLU A 1 106 ? -12.634 6.662 10.177 1.00 90.50 106 GLU A O 1
ATOM 847 N N . THR A 1 107 ? -12.899 5.290 11.928 1.00 90.94 107 THR A N 1
ATOM 848 C CA . THR A 1 107 ? -12.088 4.195 11.372 1.00 90.94 107 THR A CA 1
ATOM 849 C C . THR A 1 107 ? -12.697 3.646 10.081 1.00 90.94 107 THR A C 1
ATOM 851 O O . THR A 1 107 ? -11.965 3.401 9.124 1.00 90.94 107 THR A O 1
ATOM 854 N N . ASP A 1 108 ? -14.021 3.467 10.028 1.00 88.94 108 ASP A N 1
ATOM 855 C CA . ASP A 1 108 ? -14.716 3.017 8.818 1.00 88.94 108 ASP A CA 1
ATOM 856 C C . ASP A 1 108 ? -14.548 4.037 7.679 1.00 88.94 108 ASP A C 1
ATOM 858 O O . ASP A 1 108 ? -14.268 3.651 6.544 1.00 88.94 108 ASP A O 1
ATOM 862 N N . GLN A 1 109 ? -14.648 5.336 7.979 1.00 92.19 109 GLN A N 1
ATOM 863 C 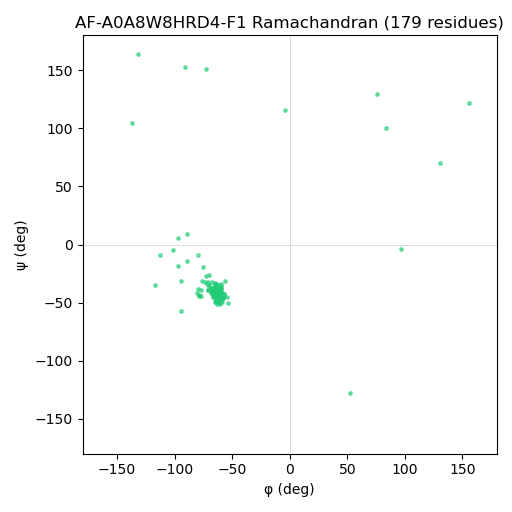CA . GLN A 1 109 ? -14.443 6.403 6.998 1.00 92.19 109 GLN A CA 1
ATOM 864 C C . GLN A 1 109 ? -13.011 6.411 6.442 1.00 92.19 109 GLN A C 1
ATOM 866 O O . GLN A 1 109 ? -12.834 6.428 5.223 1.00 92.19 109 GLN A O 1
ATOM 871 N N . ILE A 1 110 ? -11.997 6.335 7.312 1.00 93.75 110 ILE A N 1
ATOM 872 C CA . ILE A 1 110 ? -10.586 6.229 6.902 1.00 93.75 110 ILE A CA 1
ATOM 873 C C . ILE A 1 110 ? -10.365 4.959 6.073 1.00 93.75 110 ILE A C 1
ATOM 875 O O . ILE A 1 110 ? -9.627 4.972 5.087 1.00 93.75 110 ILE A O 1
ATOM 879 N N . GLY A 1 111 ? -11.016 3.853 6.443 1.00 93.44 111 GLY A N 1
ATOM 880 C CA . GLY A 1 111 ? -10.965 2.599 5.697 1.00 93.44 111 GLY A CA 1
ATOM 881 C C . GLY A 1 111 ? -11.493 2.747 4.270 1.00 93.44 111 GLY A C 1
ATOM 882 O O . GLY A 1 111 ? -10.850 2.280 3.332 1.00 93.44 111 GLY A O 1
ATOM 883 N N . VAL A 1 112 ? -12.620 3.440 4.089 1.00 94.62 112 VAL A N 1
ATOM 884 C CA . VAL A 1 112 ? -13.187 3.729 2.761 1.00 94.62 112 VAL A CA 1
ATOM 885 C C . VAL A 1 112 ? -12.241 4.598 1.930 1.00 94.62 112 VAL A C 1
ATOM 887 O O . VAL A 1 112 ? -11.961 4.252 0.785 1.00 94.62 112 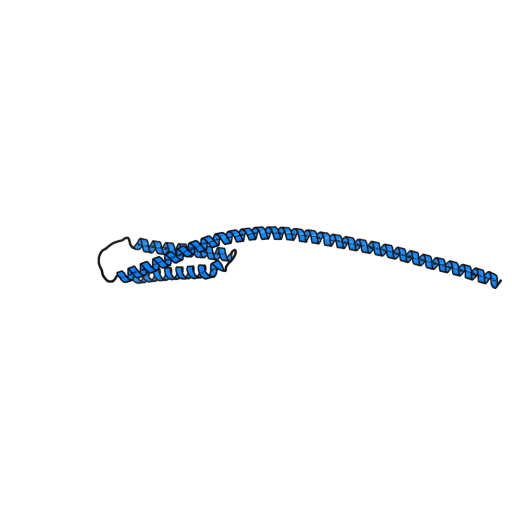VAL A O 1
ATOM 890 N N . GLU A 1 113 ? -11.702 5.673 2.508 1.00 95.69 113 GLU A N 1
ATOM 891 C CA . GLU A 1 113 ? -10.727 6.545 1.835 1.00 95.69 113 GLU A CA 1
ATOM 892 C C . GLU A 1 113 ? -9.457 5.778 1.438 1.00 95.69 113 GLU A C 1
ATOM 894 O O . GLU A 1 113 ? -8.956 5.910 0.323 1.00 95.69 113 GLU A O 1
ATOM 899 N N . THR A 1 114 ? -8.973 4.901 2.319 1.00 95.69 114 THR A N 1
ATOM 900 C CA . THR A 1 114 ? -7.802 4.059 2.049 1.00 95.69 114 THR A CA 1
ATOM 901 C C . THR A 1 114 ? -8.061 3.097 0.889 1.00 95.69 114 THR A C 1
ATOM 903 O O . THR A 1 114 ? -7.184 2.896 0.052 1.00 95.69 114 THR A O 1
ATOM 906 N N . ILE A 1 115 ? -9.253 2.497 0.811 1.00 95.88 115 ILE A N 1
ATOM 907 C CA . ILE A 1 115 ? -9.622 1.600 -0.294 1.00 95.88 115 ILE A CA 1
ATOM 908 C C . ILE A 1 115 ? -9.684 2.364 -1.623 1.00 95.88 115 ILE A C 1
ATOM 910 O O . ILE A 1 115 ? -9.193 1.849 -2.630 1.00 95.88 115 ILE A O 1
ATOM 914 N N . ASP A 1 116 ? -10.238 3.578 -1.631 1.00 97.19 116 ASP A N 1
ATOM 915 C CA . ASP A 1 116 ? -10.277 4.438 -2.821 1.00 97.19 116 ASP A CA 1
ATOM 916 C C . ASP A 1 116 ? -8.860 4.795 -3.304 1.00 97.19 116 ASP A C 1
ATOM 918 O O . ASP A 1 116 ? -8.508 4.592 -4.470 1.00 97.19 116 ASP A O 1
ATOM 922 N N . GLU A 1 117 ? -7.990 5.201 -2.377 1.00 97.50 117 GLU A N 1
ATOM 923 C CA . GLU A 1 117 ? -6.592 5.523 -2.663 1.00 97.50 117 GLU A CA 1
ATOM 924 C C . GLU A 1 117 ? -5.804 4.303 -3.170 1.00 97.50 117 GLU A C 1
ATOM 926 O O . GLU A 1 117 ? -5.051 4.411 -4.140 1.00 97.50 117 GLU A O 1
ATOM 931 N N . LEU A 1 118 ? -6.007 3.115 -2.587 1.00 97.50 118 LEU A N 1
ATOM 932 C CA . LEU A 1 118 ? -5.424 1.868 -3.096 1.00 97.50 118 LEU A CA 1
ATOM 933 C C . LEU A 1 118 ? -5.916 1.545 -4.515 1.00 97.50 118 LEU A C 1
ATOM 935 O O . LEU A 1 118 ? -5.129 1.092 -5.352 1.00 97.50 118 LEU A O 1
ATOM 939 N N . GLY A 1 119 ? -7.192 1.807 -4.810 1.00 97.00 119 GLY A N 1
ATOM 940 C CA . GLY A 1 119 ? -7.752 1.699 -6.157 1.00 97.00 119 GLY A CA 1
ATOM 941 C C . GLY A 1 119 ? -7.041 2.623 -7.149 1.00 97.00 119 GLY A C 1
ATOM 942 O O . GLY A 1 119 ? -6.596 2.181 -8.212 1.00 97.00 119 GLY A O 1
ATOM 943 N N . ARG A 1 120 ? -6.833 3.886 -6.768 1.00 97.50 120 ARG A N 1
ATOM 944 C CA . ARG A 1 120 ? -6.098 4.871 -7.572 1.00 97.50 120 ARG A CA 1
ATOM 945 C C . ARG A 1 120 ? -4.634 4.476 -7.782 1.00 97.50 120 ARG A C 1
ATOM 947 O O . ARG A 1 120 ? -4.116 4.576 -8.896 1.00 97.50 120 ARG A O 1
ATOM 954 N N . GLN A 1 121 ? -3.955 4.000 -6.738 1.00 97.94 121 GLN A N 1
ATOM 955 C CA . GLN A 1 121 ? -2.570 3.521 -6.827 1.00 97.94 121 GLN A CA 1
ATOM 956 C C . GLN A 1 121 ? -2.444 2.318 -7.759 1.00 97.94 121 GLN A C 1
ATOM 958 O O . GLN A 1 121 ? -1.510 2.257 -8.564 1.00 97.94 121 GLN A O 1
ATOM 963 N N . ARG A 1 122 ? -3.403 1.386 -7.705 1.00 98.19 122 ARG A N 1
ATOM 964 C CA . ARG A 1 122 ? -3.467 0.263 -8.641 1.00 98.19 122 ARG A CA 1
ATOM 965 C C . ARG A 1 122 ? -3.543 0.750 -10.086 1.00 98.19 122 ARG A C 1
ATOM 967 O O . ARG A 1 122 ? -2.787 0.257 -10.919 1.00 98.19 122 ARG A O 1
ATOM 974 N N . GLU A 1 123 ? -4.395 1.727 -10.381 1.00 97.81 123 GLU A N 1
ATOM 975 C CA . GLU A 1 123 ? -4.515 2.280 -11.732 1.00 97.81 123 GLU A CA 1
ATOM 976 C C . GLU A 1 123 ? -3.193 2.914 -12.209 1.00 97.81 123 GLU A C 1
ATOM 978 O O . GLU A 1 123 ? -2.771 2.725 -13.349 1.00 97.81 123 GLU A O 1
ATOM 983 N N . VAL A 1 124 ? -2.480 3.621 -11.324 1.00 97.56 124 VAL A N 1
ATOM 984 C CA . VAL A 1 124 ? -1.147 4.174 -11.627 1.00 97.56 124 VAL A CA 1
ATOM 985 C C . VAL A 1 124 ? -0.138 3.065 -11.935 1.00 97.56 124 VAL A C 1
ATOM 987 O O . VAL A 1 124 ? 0.641 3.200 -12.884 1.00 97.56 124 VAL A O 1
ATOM 990 N N . LEU A 1 125 ? -0.147 1.971 -11.170 1.00 97.50 125 LEU A N 1
ATOM 991 C CA . LEU A 1 125 ? 0.723 0.820 -11.413 1.00 97.50 125 LEU A CA 1
ATOM 992 C C . LEU A 1 125 ? 0.397 0.132 -12.740 1.00 97.50 125 LEU A C 1
ATOM 994 O O . LEU A 1 125 ? 1.322 -0.183 -13.487 1.00 97.50 125 LEU A O 1
ATOM 998 N N . GLU A 1 126 ? -0.883 -0.049 -13.068 1.00 98.31 126 GLU A N 1
ATOM 999 C CA . GLU A 1 126 ? -1.313 -0.605 -14.355 1.00 98.31 126 GLU A CA 1
ATOM 1000 C C . GLU A 1 126 ? -0.850 0.290 -15.517 1.00 98.31 126 GLU A C 1
ATOM 1002 O O . GLU A 1 126 ? -0.134 -0.180 -16.401 1.00 98.31 126 GLU A O 1
ATOM 1007 N N . ARG A 1 127 ? -1.090 1.608 -15.452 1.00 97.62 127 ARG A N 1
ATOM 1008 C CA . ARG A 1 127 ? -0.600 2.557 -16.472 1.00 97.62 127 ARG A CA 1
ATOM 1009 C C . ARG A 1 127 ? 0.928 2.573 -16.589 1.00 97.62 127 ARG A C 1
ATOM 1011 O O . ARG A 1 127 ? 1.470 2.737 -17.682 1.00 97.62 127 ARG A O 1
ATOM 1018 N N . THR A 1 128 ? 1.645 2.438 -15.474 1.00 97.38 128 THR A N 1
ATOM 1019 C CA . THR A 1 128 ? 3.117 2.379 -15.470 1.00 97.38 128 THR A CA 1
ATOM 1020 C C . THR A 1 128 ? 3.612 1.088 -16.110 1.00 97.38 128 THR A C 1
ATOM 1022 O O . THR A 1 128 ? 4.554 1.115 -16.902 1.00 97.38 128 THR A O 1
ATOM 1025 N N . ARG A 1 129 ? 2.955 -0.036 -15.813 1.00 97.69 129 ARG A N 1
ATOM 1026 C CA . ARG A 1 129 ? 3.245 -1.335 -16.418 1.00 97.69 129 ARG A CA 1
ATOM 1027 C C . ARG A 1 129 ? 3.057 -1.292 -17.933 1.00 97.69 129 ARG A C 1
ATOM 1029 O O . ARG A 1 129 ? 3.956 -1.734 -18.642 1.00 97.69 129 ARG A O 1
ATOM 1036 N N . ASP A 1 130 ? 1.961 -0.719 -18.421 1.00 97.81 130 ASP A N 1
ATOM 1037 C CA . ASP A 1 130 ? 1.700 -0.600 -19.861 1.00 97.81 130 ASP A CA 1
ATOM 1038 C C . ASP A 1 130 ? 2.782 0.234 -20.558 1.00 97.81 130 ASP A C 1
ATOM 1040 O O . ASP A 1 130 ? 3.365 -0.196 -21.552 1.00 97.81 130 ASP A O 1
ATOM 1044 N N . ARG A 1 131 ? 3.166 1.376 -19.967 1.00 96.50 131 ARG A N 1
ATOM 1045 C CA . ARG A 1 131 ? 4.277 2.204 -20.474 1.00 96.50 131 ARG A CA 1
ATOM 1046 C C . ARG A 1 131 ? 5.610 1.461 -20.507 1.00 96.50 131 ARG A C 1
ATOM 1048 O O . ARG A 1 131 ? 6.411 1.686 -21.416 1.00 96.50 131 ARG A O 1
ATOM 1055 N N . LEU A 1 132 ? 5.882 0.608 -19.519 1.00 96.81 132 LEU A N 1
ATOM 1056 C CA . LEU A 1 132 ? 7.094 -0.212 -19.496 1.00 96.81 132 LEU A CA 1
ATOM 1057 C C . LEU A 1 132 ? 7.080 -1.263 -20.609 1.00 96.81 132 LEU A C 1
ATOM 1059 O O . LEU A 1 132 ? 8.097 -1.429 -21.282 1.00 96.81 132 LEU A O 1
ATOM 1063 N N . VAL A 1 133 ? 5.940 -1.915 -20.850 1.00 97.56 133 VAL A N 1
ATOM 1064 C CA . VAL A 1 133 ? 5.772 -2.852 -21.971 1.00 97.56 133 VAL A CA 1
ATOM 1065 C C . VAL A 1 133 ? 5.971 -2.129 -23.305 1.00 97.56 133 VAL A C 1
ATOM 1067 O O . VAL A 1 133 ? 6.761 -2.577 -24.136 1.00 97.56 133 VAL A O 1
ATOM 1070 N N . ASP A 1 134 ? 5.351 -0.965 -23.494 1.00 96.81 134 ASP A N 1
ATOM 1071 C CA . ASP A 1 134 ? 5.544 -0.153 -24.698 1.00 96.81 134 ASP A CA 1
ATOM 1072 C C . ASP A 1 134 ? 7.011 0.256 -24.877 1.00 96.81 134 ASP A C 1
ATOM 1074 O O . ASP A 1 134 ? 7.558 0.191 -25.981 1.00 96.81 134 ASP A O 1
ATOM 1078 N N . THR A 1 135 ? 7.690 0.639 -23.796 1.00 97.19 135 THR A N 1
ATOM 1079 C CA . THR A 1 135 ? 9.115 0.995 -23.830 1.00 97.19 135 THR A CA 1
ATOM 1080 C C . THR A 1 135 ? 9.981 -0.197 -24.234 1.00 97.19 135 THR A C 1
ATOM 1082 O O . THR A 1 135 ? 10.863 -0.035 -25.078 1.00 97.19 135 THR A O 1
ATOM 1085 N N . ASP A 1 136 ? 9.709 -1.397 -23.713 1.00 96.69 136 ASP A N 1
ATOM 1086 C CA . ASP A 1 136 ? 10.413 -2.627 -24.096 1.00 96.69 136 ASP A CA 1
ATOM 1087 C C . ASP A 1 136 ? 10.240 -2.939 -25.592 1.00 96.69 136 ASP A C 1
ATOM 1089 O O . ASP A 1 136 ? 11.219 -3.170 -26.313 1.00 96.69 136 ASP A O 1
ATOM 1093 N N . THR A 1 137 ? 9.012 -2.824 -26.113 1.00 96.12 137 THR A N 1
ATOM 1094 C CA . THR A 1 137 ? 8.766 -3.032 -27.549 1.00 96.12 137 THR A CA 1
ATOM 1095 C C . THR A 1 137 ? 9.506 -2.006 -28.414 1.00 96.12 137 THR A C 1
ATOM 1097 O O . THR A 1 137 ? 10.085 -2.364 -29.448 1.00 96.12 137 THR A O 1
ATOM 1100 N N . ASN A 1 138 ? 9.553 -0.739 -27.991 1.00 96.38 138 ASN A N 1
ATOM 1101 C CA . ASN A 1 138 ? 10.296 0.316 -28.678 1.00 96.38 138 ASN A CA 1
ATOM 1102 C C . ASN A 1 138 ? 11.813 0.096 -28.608 1.00 96.38 138 ASN A C 1
ATOM 1104 O O . ASN A 1 138 ? 12.518 0.321 -29.598 1.00 96.38 138 ASN A O 1
ATOM 1108 N N . LEU A 1 139 ? 12.331 -0.397 -27.483 1.00 95.69 139 LEU A N 1
ATOM 1109 C CA . LEU A 1 139 ? 13.741 -0.742 -27.320 1.00 95.69 139 LEU A CA 1
ATOM 1110 C C . LEU A 1 139 ? 14.127 -1.925 -28.220 1.00 95.69 139 LEU A C 1
ATOM 1112 O O . LEU A 1 139 ? 15.158 -1.876 -28.898 1.00 95.69 139 LEU A O 1
ATOM 1116 N N . SER A 1 140 ? 13.263 -2.937 -28.333 1.00 96.31 140 SER A N 1
ATOM 1117 C CA . SER A 1 140 ? 13.431 -4.059 -29.265 1.00 96.31 140 SER A CA 1
ATOM 1118 C C . SER A 1 140 ? 13.485 -3.594 -30.729 1.00 96.31 140 SER A C 1
ATOM 1120 O O . SER A 1 140 ? 14.396 -3.969 -31.482 1.00 96.31 140 SER A O 1
ATOM 1122 N N . ARG A 1 141 ? 12.581 -2.686 -31.136 1.00 95.38 141 ARG A N 1
ATOM 1123 C CA . ARG A 1 141 ? 12.619 -2.049 -32.468 1.00 95.38 141 ARG A CA 1
ATOM 1124 C C . ARG A 1 141 ? 13.906 -1.254 -32.678 1.00 95.38 141 ARG A C 1
ATOM 1126 O O . ARG A 1 141 ? 14.562 -1.420 -33.709 1.00 95.38 141 ARG A O 1
ATOM 1133 N N . SER A 1 142 ? 14.301 -0.451 -31.693 1.00 96.38 142 SER A N 1
ATOM 1134 C CA . SER A 1 142 ? 15.522 0.360 -31.742 1.00 96.38 142 SER A CA 1
ATOM 1135 C C . SER A 1 142 ? 16.760 -0.518 -31.922 1.00 96.38 142 SER A C 1
ATOM 1137 O O . SER A 1 142 ? 17.588 -0.258 -32.795 1.00 96.38 142 SER A O 1
ATOM 1139 N N . ARG A 1 143 ? 16.846 -1.641 -31.199 1.00 95.75 143 ARG A N 1
ATOM 1140 C CA . ARG A 1 143 ? 17.923 -2.629 -31.350 1.00 95.75 143 ARG A CA 1
ATOM 1141 C C . ARG A 1 143 ? 17.985 -3.214 -32.762 1.00 95.75 143 ARG A C 1
ATOM 1143 O O . ARG A 1 143 ? 19.075 -3.385 -33.310 1.00 95.75 143 ARG A O 1
ATOM 1150 N N . LYS A 1 144 ? 16.834 -3.502 -33.378 1.00 96.06 144 LYS A N 1
ATOM 1151 C CA . LYS A 1 144 ? 16.761 -4.006 -34.761 1.00 96.06 144 LYS A CA 1
ATOM 1152 C C . LYS A 1 144 ? 17.247 -2.967 -35.778 1.00 96.06 144 LYS A C 1
ATOM 1154 O O . LYS A 1 144 ? 17.984 -3.318 -36.705 1.00 96.06 144 LYS A O 1
ATOM 1159 N N . ILE A 1 145 ? 16.878 -1.699 -35.593 1.00 95.00 145 ILE A N 1
ATOM 1160 C CA . ILE A 1 145 ? 17.335 -0.590 -36.442 1.00 95.00 145 ILE A CA 1
ATOM 1161 C C . ILE A 1 145 ? 18.850 -0.418 -36.311 1.00 95.00 145 ILE A C 1
ATOM 1163 O O . ILE A 1 145 ? 19.549 -0.435 -37.325 1.00 95.00 145 ILE A O 1
ATOM 1167 N N . LEU A 1 146 ? 19.367 -0.358 -35.080 1.00 95.00 146 LEU A N 1
ATOM 1168 C CA . LEU A 1 146 ? 20.803 -0.240 -34.816 1.00 95.00 146 LEU A CA 1
ATOM 1169 C C . LEU A 1 146 ? 21.595 -1.391 -35.444 1.00 95.00 146 LEU A C 1
ATOM 1171 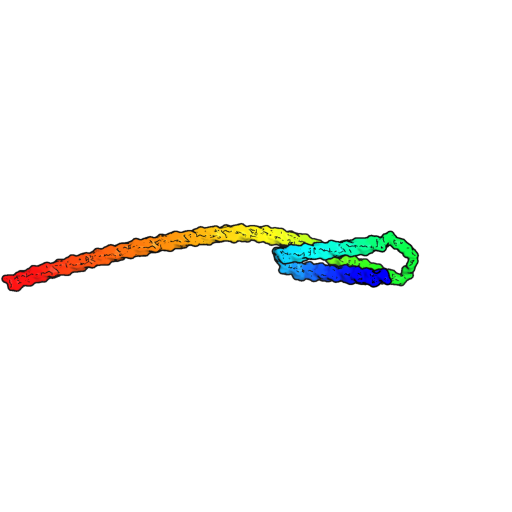O O . LEU A 1 146 ? 22.592 -1.150 -36.121 1.00 95.00 146 LEU A O 1
ATOM 1175 N N . LYS A 1 147 ? 21.119 -2.638 -35.315 1.00 95.56 147 LYS A N 1
ATOM 1176 C CA . LYS A 1 147 ? 21.741 -3.797 -35.978 1.00 95.56 147 LYS A CA 1
ATOM 1177 C C . LYS A 1 147 ? 21.779 -3.625 -37.500 1.00 95.56 147 LYS A C 1
ATOM 1179 O O . LYS A 1 147 ? 22.788 -3.930 -38.128 1.00 95.56 147 LYS A O 1
ATOM 1184 N N . THR A 1 148 ? 20.703 -3.119 -38.099 1.00 95.75 148 THR A N 1
ATOM 1185 C CA . THR A 1 148 ? 20.628 -2.887 -39.551 1.00 95.75 148 THR A CA 1
ATOM 1186 C C . THR A 1 148 ? 21.607 -1.804 -40.002 1.00 95.75 148 THR A C 1
ATOM 1188 O O . THR A 1 148 ? 22.312 -1.994 -40.992 1.00 95.75 148 THR A O 1
ATOM 1191 N N . MET A 1 149 ? 21.702 -0.696 -39.261 1.00 95.56 149 MET A N 1
ATOM 1192 C CA . MET A 1 149 ? 22.687 0.358 -39.519 1.00 95.56 149 MET A CA 1
ATOM 1193 C C . MET A 1 149 ? 24.118 -0.183 -39.415 1.00 95.56 149 MET A C 1
ATOM 1195 O O . MET A 1 149 ? 24.917 0.030 -40.325 1.00 95.56 149 MET A O 1
ATOM 1199 N N . ALA A 1 150 ? 24.420 -0.955 -38.367 1.00 93.69 150 ALA A N 1
ATOM 1200 C CA . ALA A 1 150 ? 25.733 -1.565 -38.171 1.00 93.69 150 ALA A CA 1
ATOM 1201 C C . ALA A 1 150 ? 26.118 -2.508 -39.325 1.00 93.69 150 ALA A C 1
ATOM 1203 O O . ALA A 1 150 ? 27.232 -2.426 -39.844 1.00 93.69 150 ALA A O 1
ATOM 1204 N N . MET A 1 151 ? 25.190 -3.356 -39.785 1.00 93.25 151 MET A N 1
ATOM 1205 C CA . MET A 1 151 ? 25.431 -4.258 -40.921 1.00 93.25 151 MET A CA 1
ATOM 1206 C C . MET A 1 151 ? 25.672 -3.498 -42.233 1.00 93.25 151 MET A C 1
ATOM 1208 O O . MET A 1 151 ? 26.564 -3.867 -43.000 1.00 93.25 151 MET A O 1
ATOM 1212 N N . ARG A 1 152 ? 24.932 -2.409 -42.489 1.00 95.31 152 ARG A N 1
ATOM 1213 C CA . ARG A 1 152 ? 25.158 -1.549 -43.667 1.00 95.31 152 ARG A CA 1
ATOM 1214 C C . ARG A 1 152 ? 26.545 -0.910 -43.636 1.00 95.31 152 ARG A C 1
ATOM 1216 O O . ARG A 1 152 ? 27.248 -0.942 -44.642 1.00 95.31 152 ARG A O 1
ATOM 1223 N N . VAL A 1 153 ? 26.962 -0.389 -42.481 1.00 95.56 153 VAL A N 1
ATOM 1224 C CA . VAL A 1 153 ? 28.302 0.192 -42.299 1.00 95.56 153 VAL A CA 1
ATOM 1225 C C . VAL A 1 153 ? 29.389 -0.857 -42.525 1.00 95.56 153 VAL A C 1
ATOM 1227 O O . VAL A 1 153 ? 30.363 -0.577 -43.220 1.00 95.56 153 VAL A O 1
ATOM 1230 N N . MET A 1 154 ? 29.222 -2.067 -41.985 1.00 94.38 154 MET A N 1
ATOM 1231 C CA . MET A 1 154 ? 30.174 -3.159 -42.199 1.00 94.38 154 MET A CA 1
ATOM 1232 C C . MET A 1 154 ? 30.278 -3.534 -43.681 1.00 94.38 154 MET A C 1
ATOM 1234 O O . MET A 1 154 ? 31.383 -3.645 -44.201 1.00 94.38 154 MET A O 1
ATOM 1238 N N . THR A 1 155 ? 29.144 -3.651 -44.377 1.00 95.31 155 THR A N 1
ATOM 1239 C CA . THR A 1 155 ? 29.110 -3.947 -45.820 1.00 95.31 155 THR A CA 1
ATOM 1240 C C . THR A 1 155 ? 29.830 -2.863 -46.620 1.00 95.31 155 THR A C 1
ATOM 1242 O O . THR A 1 155 ? 30.672 -3.178 -47.455 1.00 95.31 155 THR A O 1
ATOM 1245 N N . ASN A 1 156 ? 29.573 -1.587 -46.317 1.00 96.31 156 ASN A N 1
ATOM 1246 C CA . ASN A 1 156 ? 30.259 -0.470 -46.965 1.00 96.31 156 ASN A CA 1
ATOM 1247 C C . ASN A 1 156 ? 31.782 -0.522 -46.745 1.00 96.31 156 ASN A C 1
ATOM 1249 O O . ASN A 1 156 ? 32.555 -0.359 -47.685 1.00 96.31 156 ASN A O 1
ATOM 1253 N N . LYS A 1 157 ? 32.227 -0.823 -45.516 1.00 96.69 157 LYS A N 1
ATOM 1254 C CA . LYS A 1 157 ? 33.656 -1.008 -45.213 1.00 96.69 157 LYS A CA 1
ATOM 1255 C C . LYS A 1 157 ? 34.272 -2.164 -46.008 1.00 96.69 157 LYS A C 1
ATOM 1257 O O . LYS A 1 157 ? 35.373 -2.011 -46.522 1.00 96.69 157 LYS A O 1
ATOM 1262 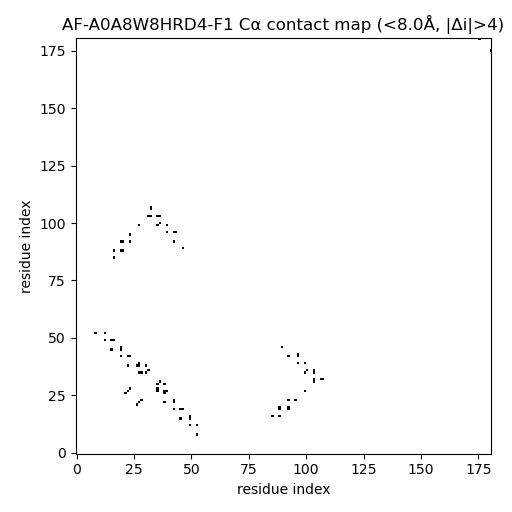N N . MET A 1 158 ? 33.572 -3.294 -46.134 1.00 96.19 158 MET A N 1
ATOM 1263 C CA . MET A 1 158 ? 34.052 -4.441 -46.915 1.00 96.19 158 MET A CA 1
ATOM 1264 C C . MET A 1 158 ? 34.192 -4.104 -48.402 1.00 96.19 158 MET A C 1
ATOM 1266 O O . MET A 1 158 ? 35.208 -4.443 -49.001 1.00 96.19 158 MET A O 1
ATOM 1270 N N . ILE A 1 159 ? 33.217 -3.395 -48.981 1.00 96.44 159 ILE A N 1
ATOM 1271 C CA . ILE A 1 159 ? 33.284 -2.932 -50.377 1.00 96.44 159 ILE A CA 1
ATOM 1272 C C . ILE A 1 159 ? 34.504 -2.027 -50.580 1.00 96.44 159 ILE A C 1
ATOM 1274 O O . ILE A 1 159 ? 35.254 -2.224 -51.532 1.00 96.44 159 ILE A O 1
ATOM 1278 N N . LEU A 1 160 ? 34.746 -1.088 -49.660 1.00 96.69 160 LEU A N 1
ATOM 1279 C CA . LEU A 1 160 ? 35.896 -0.185 -49.729 1.00 96.69 160 LEU A CA 1
ATOM 1280 C C . LEU A 1 160 ? 37.235 -0.940 -49.713 1.00 96.69 160 LEU A C 1
ATOM 1282 O O . LEU A 1 160 ? 38.116 -0.627 -50.509 1.00 96.69 160 LEU A O 1
ATOM 1286 N N . ILE A 1 161 ? 37.38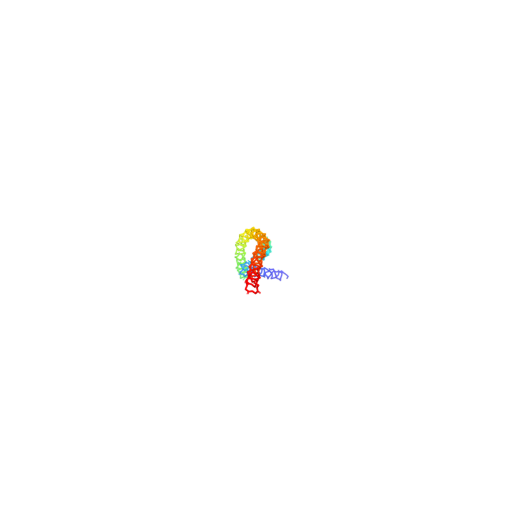0 -1.965 -48.867 1.00 97.12 161 ILE A N 1
ATOM 1287 C CA . ILE A 1 161 ? 38.593 -2.802 -48.833 1.00 97.12 161 ILE A CA 1
ATOM 1288 C C . ILE A 1 161 ? 38.793 -3.534 -50.169 1.00 97.12 161 ILE A C 1
ATOM 1290 O O . ILE A 1 161 ? 39.909 -3.578 -50.680 1.00 97.12 161 ILE A O 1
ATOM 1294 N N . VAL A 1 162 ? 37.724 -4.078 -50.759 1.00 97.62 162 VAL A N 1
ATOM 1295 C CA . VAL A 1 162 ? 37.797 -4.795 -52.045 1.00 97.62 162 VAL A CA 1
ATOM 1296 C C . VAL A 1 162 ? 38.240 -3.873 -53.182 1.00 97.62 162 VAL A C 1
ATOM 1298 O O . VAL A 1 162 ? 39.092 -4.267 -53.974 1.00 97.62 162 VAL A O 1
ATOM 1301 N N . VAL A 1 163 ? 37.714 -2.645 -53.246 1.00 97.44 163 VAL A N 1
ATOM 1302 C CA . VAL A 1 163 ? 38.107 -1.663 -54.273 1.00 97.44 163 VAL A CA 1
ATOM 1303 C C . VAL A 1 163 ? 39.602 -1.349 -54.186 1.00 97.44 163 VAL A C 1
ATOM 1305 O O . VAL A 1 163 ? 40.297 -1.446 -55.195 1.00 97.44 163 VAL A O 1
ATOM 1308 N N . ILE A 1 164 ? 40.121 -1.081 -52.983 1.00 97.38 164 ILE A N 1
ATOM 1309 C CA . ILE A 1 164 ? 41.552 -0.798 -52.769 1.00 97.38 164 ILE A CA 1
ATOM 1310 C C . ILE A 1 164 ? 42.429 -1.979 -53.219 1.00 97.38 164 ILE A C 1
ATOM 1312 O O . ILE A 1 164 ? 43.458 -1.779 -53.862 1.00 97.38 164 ILE A O 1
ATOM 1316 N N . LEU A 1 165 ? 42.030 -3.221 -52.921 1.00 97.56 165 LEU A N 1
ATOM 1317 C CA . LEU A 1 165 ? 42.781 -4.408 -53.350 1.00 97.56 165 LEU A CA 1
ATOM 1318 C C . LEU A 1 165 ? 42.839 -4.545 -54.877 1.00 97.56 165 LEU A C 1
ATOM 1320 O O . LEU A 1 165 ? 43.885 -4.903 -55.420 1.00 97.56 165 LEU A O 1
ATOM 1324 N N . ILE A 1 166 ? 41.735 -4.250 -55.568 1.00 97.62 166 ILE A N 1
ATOM 1325 C CA . ILE A 1 166 ? 41.675 -4.284 -57.035 1.00 97.62 166 ILE A CA 1
ATOM 1326 C C . ILE A 1 166 ? 42.595 -3.216 -57.635 1.00 97.62 166 ILE A C 1
ATOM 1328 O O . ILE A 1 166 ? 43.359 -3.521 -58.552 1.00 97.62 166 ILE A O 1
ATOM 1332 N N . GLU A 1 167 ? 42.570 -1.990 -57.107 1.00 97.19 167 GLU A N 1
ATOM 1333 C CA . GLU A 1 167 ? 43.450 -0.908 -57.567 1.00 97.19 167 GLU A CA 1
ATOM 1334 C C . GLU A 1 167 ? 44.932 -1.287 -57.430 1.00 97.19 167 GLU A C 1
ATOM 1336 O O . GLU A 1 167 ? 45.705 -1.133 -58.380 1.00 97.19 167 GLU A O 1
ATOM 1341 N N . LEU A 1 168 ? 45.324 -1.867 -56.291 1.00 97.19 168 LEU A N 1
ATOM 1342 C CA . LEU A 1 168 ? 46.692 -2.341 -56.066 1.00 97.19 168 LEU A CA 1
ATOM 1343 C C . LEU A 1 168 ? 47.093 -3.465 -57.030 1.00 97.19 168 LEU A C 1
ATOM 1345 O O . LEU A 1 168 ? 48.224 -3.476 -57.518 1.00 97.19 168 LEU A O 1
ATOM 1349 N N . ALA A 1 169 ? 46.182 -4.392 -57.336 1.00 96.56 169 ALA A N 1
ATOM 1350 C CA . ALA A 1 169 ? 46.445 -5.471 -58.283 1.00 96.56 169 ALA A CA 1
ATOM 1351 C C . ALA A 1 169 ? 46.696 -4.936 -59.702 1.00 96.56 169 ALA A C 1
ATOM 1353 O O . ALA A 1 169 ? 47.657 -5.349 -60.351 1.00 96.56 169 ALA A O 1
ATOM 1354 N N . ILE A 1 170 ? 45.881 -3.980 -60.166 1.00 96.50 170 ILE A N 1
ATOM 1355 C CA . ILE A 1 170 ? 46.060 -3.344 -61.480 1.00 96.50 170 ILE A CA 1
ATOM 1356 C C . ILE A 1 170 ? 47.399 -2.601 -61.533 1.00 96.50 170 ILE A C 1
ATOM 1358 O O . ILE A 1 170 ? 48.156 -2.789 -62.485 1.00 96.50 170 ILE A O 1
ATOM 1362 N N . LEU A 1 171 ? 47.729 -1.806 -60.507 1.00 95.88 171 LEU A N 1
ATOM 1363 C CA . LEU A 1 171 ? 49.022 -1.117 -60.426 1.00 95.88 171 LEU A CA 1
ATOM 1364 C C . LEU A 1 171 ? 50.195 -2.106 -60.469 1.00 95.88 171 LEU A C 1
ATOM 1366 O O . LEU A 1 171 ? 51.150 -1.887 -61.215 1.00 95.88 171 LEU A O 1
ATOM 1370 N N . GLY A 1 172 ? 50.104 -3.217 -59.734 1.00 95.44 172 GLY A N 1
ATOM 1371 C CA . GLY A 1 172 ? 51.109 -4.279 -59.754 1.00 95.44 172 GLY A CA 1
ATOM 1372 C C . GLY A 1 172 ? 51.295 -4.897 -61.143 1.00 95.44 172 GLY A C 1
ATOM 1373 O O . GLY A 1 172 ? 52.427 -5.033 -61.606 1.00 95.44 172 GLY A O 1
ATOM 1374 N N . ILE A 1 173 ? 50.195 -5.204 -61.840 1.00 95.69 173 ILE A N 1
ATOM 1375 C CA . ILE A 1 173 ? 50.221 -5.748 -63.207 1.00 95.69 173 ILE A CA 1
ATOM 1376 C C . ILE A 1 173 ? 50.851 -4.750 -64.184 1.00 95.69 173 ILE A C 1
ATOM 1378 O O . ILE A 1 173 ? 51.692 -5.139 -64.992 1.00 95.69 173 ILE A O 1
ATOM 1382 N N . VAL A 1 174 ? 50.482 -3.467 -64.111 1.00 96.12 174 VAL A N 1
ATOM 1383 C CA . VAL A 1 174 ? 51.021 -2.422 -64.998 1.00 96.12 174 VAL A CA 1
ATOM 1384 C C . VAL A 1 174 ? 52.522 -2.233 -64.782 1.00 96.12 174 VAL A C 1
ATOM 1386 O O . VAL A 1 174 ? 53.270 -2.142 -65.755 1.00 96.12 174 VAL A O 1
ATOM 1389 N N . ILE A 1 175 ? 52.979 -2.201 -63.526 1.00 95.50 175 ILE A N 1
ATOM 1390 C CA . ILE A 1 175 ? 54.408 -2.092 -63.200 1.00 95.50 175 ILE A CA 1
ATOM 1391 C C . ILE A 1 175 ? 55.166 -3.312 -63.724 1.00 95.50 175 ILE A C 1
ATOM 1393 O O . ILE A 1 175 ? 56.210 -3.153 -64.354 1.00 95.50 175 ILE A O 1
ATOM 1397 N N . TRP A 1 176 ? 54.632 -4.516 -63.506 1.00 95.56 176 TRP A N 1
ATOM 1398 C CA . TRP A 1 176 ? 55.238 -5.751 -63.998 1.00 95.56 176 TRP A CA 1
ATOM 1399 C C . TRP A 1 176 ? 55.351 -5.748 -65.523 1.00 95.56 176 TRP A C 1
ATOM 1401 O O . TRP A 1 176 ? 56.428 -5.996 -66.059 1.00 95.56 176 TRP A O 1
ATOM 1411 N N . TRP A 1 177 ? 54.274 -5.379 -66.219 1.00 96.19 177 TRP A N 1
ATOM 1412 C CA . TRP A 1 177 ? 54.269 -5.300 -67.676 1.00 96.19 177 TRP A CA 1
ATOM 1413 C C . TRP A 1 177 ? 55.256 -4.257 -68.204 1.00 96.19 177 TRP A C 1
ATOM 1415 O O . TRP A 1 177 ? 55.927 -4.518 -69.189 1.00 96.19 177 TRP A O 1
ATOM 1425 N N . LYS A 1 178 ? 55.387 -3.104 -67.540 1.00 93.19 178 LYS A N 1
ATOM 1426 C CA . LYS A 1 178 ? 56.309 -2.037 -67.953 1.00 93.19 178 LYS A CA 1
ATOM 1427 C C . LYS A 1 178 ? 57.784 -2.354 -67.688 1.00 93.19 178 LYS A C 1
ATOM 1429 O O . LYS A 1 178 ? 58.643 -1.822 -68.380 1.00 93.19 178 LYS A O 1
ATOM 1434 N N . PHE A 1 179 ? 58.089 -3.104 -66.630 1.00 90.44 179 PHE A N 1
ATOM 1435 C CA . PHE A 1 179 ? 59.475 -3.336 -66.210 1.00 90.44 179 PHE A CA 1
ATOM 1436 C C . PHE A 1 179 ? 60.062 -4.633 -66.777 1.00 90.44 179 PHE A C 1
ATOM 1438 O O . PHE A 1 179 ? 61.265 -4.704 -67.007 1.00 90.44 179 PHE A O 1
ATOM 1445 N N . PHE A 1 180 ? 59.233 -5.660 -66.991 1.00 83.25 180 PHE A N 1
ATOM 1446 C CA . PHE A 1 180 ? 59.672 -6.970 -67.485 1.00 83.25 180 PHE A CA 1
ATOM 1447 C C . PHE A 1 180 ? 59.417 -7.208 -68.981 1.00 83.25 180 PHE A C 1
ATOM 1449 O O . PHE A 1 180 ? 59.839 -8.246 -69.495 1.00 83.25 180 PHE A O 1
ATOM 1456 N N . LYS A 1 181 ? 58.753 -6.285 -69.683 1.00 64.44 181 LYS A N 1
ATOM 1457 C CA . LYS A 1 181 ? 58.595 -6.307 -71.140 1.00 64.44 181 LYS A CA 1
ATOM 1458 C C . LYS A 1 181 ? 59.094 -5.006 -71.747 1.00 64.44 181 LYS A C 1
ATOM 1460 O O . LYS A 1 181 ? 59.723 -5.104 -72.822 1.00 64.44 181 LYS A O 1
#

Mean predicted aligned error: 12.48 Å

Sequence (181 aa):
MSSEKFESLDDDFTSILDSLRERIERKIPNYTGEERKTAVRHAERNMEEANIIKRGTASGFGGSESYGFERNDRVEASQRARLMEGTQILNRTTDSIARSHQISAETDQIGVETIDELGRQREVLERTRDRLVDTDTNLSRSRKILKTMAMRVMTNKMILIVVILIELAILGIVIWWKFFK

InterPro domains:
  IPR000727 Target SNARE coiled-coil homology domain [SM00397] (82-149)
  IPR007705 Vesicle transport v-SNARE, N-terminal [PF05008] (1-51)
  IPR038407 Vesicle transport v-SNARE, N-terminal domain superfamily [G3DSA:1.20.58.400] (1-57)

Organism: Magallana gigas (NCBI:txid29159)

Solvent-accessible surface area (backbone atoms only — not comparable to full-atom values): 10054 Å² total; per-residue (Å²): 118,78,61,64,61,48,55,52,52,53,52,51,50,48,53,48,52,52,52,46,47,52,39,58,77,58,42,44,79,74,38,58,69,68,60,22,53,52,49,45,60,48,47,54,51,52,49,52,53,51,52,51,53,57,49,54,59,62,65,71,72,79,72,87,81,93,86,80,87,91,77,52,69,68,57,53,52,53,49,53,54,49,54,50,50,53,50,50,52,50,51,56,47,52,55,49,46,55,53,49,52,54,52,45,52,52,49,52,51,52,49,53,53,51,52,52,52,51,53,53,51,49,52,52,51,51,56,50,50,51,53,50,53,54,48,50,54,51,49,54,51,48,52,54,51,52,52,51,53,52,51,52,52,51,51,54,53,52,52,53,54,52,52,55,53,51,55,53,50,53,52,53,51,51,51,49,53,69,73,78,102

pLDDT: mean 83.86, std 14.45, range [41.06, 98.31]